Protein AF-A0A5P9PHX0-F1 (afdb_monomer)

Solvent-accessible surface area (backbone atoms only — not comparable to full-atom values): 18768 Å² total; per-residue (Å²): 111,76,77,55,51,58,59,47,36,49,34,48,58,70,49,59,69,75,54,28,32,36,48,52,31,55,50,27,43,38,30,29,40,46,43,34,51,66,52,17,51,52,39,50,54,50,50,37,71,54,64,71,54,64,62,55,56,41,43,77,42,75,51,37,48,39,13,52,51,29,42,32,60,50,66,75,52,77,61,78,77,52,68,72,50,78,88,70,63,61,69,63,47,40,55,54,43,52,55,58,42,71,47,52,39,71,76,72,65,97,64,74,83,79,78,71,73,98,80,82,71,78,70,58,57,57,56,51,52,59,52,46,73,63,24,64,71,45,66,61,35,49,33,46,49,51,17,35,52,29,28,66,74,65,39,53,68,62,15,50,52,30,39,38,60,26,38,74,69,71,66,65,50,41,65,52,29,32,32,66,49,37,15,40,48,18,55,75,44,48,41,54,78,64,63,57,69,73,49,46,52,49,50,35,48,50,43,47,35,29,45,41,69,65,35,62,77,71,67,88,73,53,52,68,62,57,48,52,51,52,47,26,59,77,63,76,50,78,77,45,70,49,42,49,74,66,45,48,51,52,28,24,63,73,55,74,47,82,71,57,70,61,52,50,53,43,28,55,53,22,32,30,40,75,60,55,99,91,41,58,28,34,45,29,48,88,68,52,52,62,57,97,76,28,31,52,47,30,46,90,65,78,39,41,37,30,42,37,72,50,98,91,49,58,33,29,37,36,40,32,87,87,84,40,78,48,77,32,78,36,59,58,57,48,52,54,50,50,44,53,58,77,61,90

Secondary structure (DSSP, 8-state):
-HHHHHHHHHHHHHS-HHHHHHHHHHHHHHHHHTT-HHHHHHHHHHHHHHH---GGGG--SHHHHHHHHHHHHHHT---GGGGGSPPP-HHHHHHHHHHHHTPPP----TTTTSS--S---THHHHHHHHHHHTPPPPHHHHHHHHHHHHHHTT-HHHHHHHHHHHHTT---HHHHHTSTTHHHHHHTT--TT--HHHHHHHHHHHHHHHHHHHS---GGG--HHHHHHHHHHHTT--PPPPPPHHHHHHHHHHHTSPPPHHHHHHHTT-SSB---SSSPPBPPGGG---BTTBEE-B-SSSSEEEEEEETTEEEEEEEETTTEEEEESSHHHHHHHHHHHHT-

Mean predicted aligned error: 12.51 Å

Sequence (344 aa):
MHEQLEPAVSAVLTAGEPQVDRTVGDTALLLAGSGFPGEADRLVRTWLSATERPATALVATPVHARAWAMLFEARGERPSWADALLPLDLDAEEAAHRAYLSRPMSSLPTGLLGDLGDSLPGRLVSGLAEHLEQGDPDPTRTTLLRAEDLARDGDHDAAGAALADWAALRPSMPAALACRHLAPLLVAGADPLGLGEEHATALAAELIAALRTRYPADTASLDWPALVERILELREATGRAPASTRDITAAEARLGRELPPDYRDFLRTTDGLPADVAFPRLLAAAELTAHGGVVPISERGESMILLSPVSSGWVVVQTDPLLGTSTYRTFRELMEEHLRLLES

Nearest PDB structures (foldseek):
  6qbr-assembly1_A  TM=7.092E-01  e=1.128E-02  Saccharomyces cerevisiae
  6qbq-assembly1_A  TM=7.096E-01  e=1.628E-02  Saccharomyces cerevisiae
  8aj2-assembly2_B  TM=6.713E-01  e=2.957E-02  Saccharomyces cerevisiae
  8aj2-assembly1_A  TM=6.720E-01  e=3.241E-02  Saccharomyces cerevisiae

Structure (mmCIF, N/CA/C/O backbone):
data_AF-A0A5P9PHX0-F1
#
_entry.id   AF-A0A5P9PHX0-F1
#
loop_
_atom_site.group_PDB
_atom_site.id
_atom_site.type_symbol
_atom_site.label_atom_id
_atom_site.label_alt_id
_atom_site.label_comp_id
_atom_site.label_asym_id
_atom_site.label_entity_id
_atom_site.label_seq_id
_atom_site.pdbx_PDB_ins_code
_atom_site.Cartn_x
_atom_site.Cartn_y
_atom_site.Cartn_z
_atom_site.occupancy
_atom_site.B_iso_or_equiv
_atom_site.auth_seq_id
_atom_site.auth_comp_id
_atom_site.auth_asym_id
_atom_site.auth_atom_id
_atom_site.pdbx_PDB_model_num
ATOM 1 N N . MET A 1 1 ? 6.976 16.310 -12.341 1.00 50.03 1 MET A N 1
ATOM 2 C CA . MET A 1 1 ? 7.224 15.667 -11.032 1.00 50.03 1 MET A CA 1
ATOM 3 C C . MET A 1 1 ? 5.978 15.716 -10.144 1.00 50.03 1 MET A C 1
ATOM 5 O O . MET A 1 1 ? 5.378 14.669 -9.985 1.00 50.03 1 MET A O 1
ATOM 9 N N . HIS A 1 2 ? 5.464 16.891 -9.737 1.00 49.91 2 HIS A N 1
ATOM 10 C CA . HIS A 1 2 ? 4.059 17.041 -9.261 1.00 49.91 2 HIS A CA 1
ATOM 11 C C . HIS A 1 2 ? 3.035 16.496 -10.288 1.00 49.91 2 HIS A C 1
ATOM 13 O O . HIS A 1 2 ? 2.008 15.918 -9.962 1.00 49.91 2 HIS A O 1
ATOM 19 N N . GLU A 1 3 ? 3.424 16.608 -11.556 1.00 59.88 3 GLU A N 1
ATOM 20 C CA . GLU A 1 3 ? 2.751 16.134 -12.768 1.00 59.88 3 GLU A CA 1
ATOM 21 C C . GLU A 1 3 ? 2.329 14.652 -12.799 1.00 59.88 3 GLU A C 1
ATOM 23 O O . GLU A 1 3 ? 1.483 14.321 -13.617 1.00 59.88 3 GLU A O 1
ATOM 28 N N . GLN A 1 4 ? 2.914 13.753 -11.992 1.00 64.00 4 GLN A N 1
ATOM 29 C CA . GLN A 1 4 ? 2.538 12.324 -11.992 1.00 64.00 4 GLN A CA 1
ATOM 30 C C . GLN A 1 4 ? 1.649 11.926 -10.808 1.00 64.00 4 GLN A C 1
ATOM 32 O O . GLN A 1 4 ? 0.835 11.015 -10.950 1.00 64.00 4 GLN A O 1
ATOM 37 N N . LEU A 1 5 ? 1.762 12.623 -9.675 1.00 77.00 5 LEU A N 1
ATOM 38 C CA . LEU A 1 5 ? 1.019 12.300 -8.457 1.00 77.00 5 LEU A CA 1
ATOM 39 C C . LEU A 1 5 ? -0.470 12.637 -8.604 1.00 77.00 5 LEU A C 1
ATOM 41 O O . LEU A 1 5 ? -1.321 11.782 -8.375 1.00 77.00 5 LEU A O 1
ATOM 45 N N . GLU A 1 6 ? -0.791 13.843 -9.076 1.00 83.88 6 GLU A N 1
ATOM 46 C CA . GLU A 1 6 ? -2.180 14.290 -9.235 1.00 83.88 6 GLU A CA 1
ATOM 47 C C . GLU A 1 6 ? -2.979 13.425 -10.237 1.00 83.88 6 GLU A C 1
ATOM 49 O O . GLU A 1 6 ? -4.073 12.975 -9.881 1.00 83.88 6 GLU A O 1
ATOM 54 N N . PRO A 1 7 ? -2.462 13.079 -11.438 1.00 87.12 7 PRO A N 1
ATOM 55 C CA . PRO A 1 7 ? -3.173 12.173 -12.340 1.00 87.12 7 PRO A CA 1
ATOM 56 C C . PRO A 1 7 ? -3.329 10.755 -11.788 1.00 87.12 7 PRO A C 1
ATOM 58 O O . PRO A 1 7 ? -4.365 10.135 -12.020 1.00 87.12 7 PRO A O 1
ATOM 61 N N . ALA A 1 8 ? -2.332 10.234 -11.063 1.00 88.25 8 ALA A N 1
ATOM 62 C CA . ALA A 1 8 ? -2.401 8.895 -10.481 1.00 88.25 8 ALA A CA 1
ATOM 63 C C . ALA A 1 8 ? -3.460 8.822 -9.372 1.00 88.25 8 ALA A C 1
ATOM 65 O O . ALA A 1 8 ? -4.331 7.954 -9.414 1.00 88.25 8 ALA A O 1
ATOM 66 N N . VAL A 1 9 ? -3.453 9.780 -8.440 1.00 90.62 9 VAL A N 1
ATOM 67 C CA . VAL A 1 9 ? -4.469 9.893 -7.381 1.00 90.62 9 VAL A CA 1
ATOM 68 C C . VAL A 1 9 ? -5.860 10.092 -7.987 1.00 90.62 9 VAL A C 1
ATOM 70 O O . VAL A 1 9 ? -6.805 9.393 -7.621 1.00 90.62 9 VAL A O 1
ATOM 73 N N . SER A 1 10 ? -5.993 10.980 -8.978 1.00 91.56 10 SER A N 1
ATOM 74 C CA . SER A 1 10 ? -7.259 11.206 -9.683 1.00 91.56 10 SER A CA 1
ATOM 75 C C . SER A 1 10 ? -7.775 9.934 -10.367 1.00 91.56 10 SER A C 1
ATOM 77 O O . SER A 1 10 ? -8.961 9.606 -10.253 1.00 91.56 10 SER A O 1
ATOM 79 N N . ALA A 1 11 ? -6.894 9.174 -11.027 1.00 92.50 11 ALA A N 1
ATOM 80 C CA . ALA A 1 11 ? -7.246 7.908 -11.659 1.00 92.50 11 ALA A CA 1
ATOM 81 C C . ALA A 1 11 ? -7.710 6.869 -10.629 1.00 92.50 11 ALA A C 1
ATOM 83 O O . ALA A 1 11 ? -8.748 6.240 -10.835 1.00 92.50 11 ALA A O 1
ATOM 84 N N . VAL A 1 12 ? -7.005 6.735 -9.501 1.00 94.19 12 VAL A N 1
ATOM 85 C CA . VAL A 1 12 ? -7.413 5.837 -8.412 1.00 94.19 12 VAL A CA 1
ATOM 86 C C . VAL A 1 12 ? -8.782 6.230 -7.866 1.00 94.19 12 VAL A C 1
ATOM 88 O O . VAL A 1 12 ? -9.626 5.359 -7.698 1.00 94.19 12 VAL A O 1
ATOM 91 N N . LEU A 1 13 ? -9.061 7.518 -7.660 1.00 90.94 13 LEU A N 1
ATOM 92 C CA . LEU A 1 13 ? -10.336 7.967 -7.092 1.00 90.94 13 LEU A CA 1
ATOM 93 C C . LEU A 1 13 ? -11.521 7.853 -8.060 1.00 90.94 13 LEU A C 1
ATOM 95 O O . LEU A 1 13 ? -12.638 7.593 -7.620 1.00 90.94 13 LEU A O 1
ATOM 99 N N . THR A 1 14 ? -11.306 8.062 -9.363 1.00 90.88 14 THR A N 1
ATOM 100 C CA . THR A 1 14 ? -12.417 8.332 -10.300 1.00 90.88 14 THR A CA 1
ATOM 101 C C . THR A 1 14 ? -12.525 7.381 -11.489 1.00 90.88 14 THR A C 1
ATOM 103 O O . THR A 1 14 ? -13.597 7.284 -12.089 1.00 90.88 14 THR A O 1
ATOM 106 N N . ALA A 1 15 ? -11.456 6.671 -11.861 1.00 92.94 15 ALA A N 1
ATOM 107 C CA . ALA A 1 15 ? -11.458 5.851 -13.071 1.00 92.94 15 ALA A CA 1
ATOM 108 C C . ALA A 1 15 ? -12.180 4.504 -12.877 1.00 92.94 15 ALA A C 1
ATOM 110 O O . ALA A 1 15 ? -12.466 4.084 -11.761 1.00 92.94 15 ALA A O 1
ATOM 111 N N . GLY A 1 16 ? -12.462 3.778 -13.961 1.00 93.06 16 GLY A N 1
ATOM 112 C CA . GLY A 1 16 ? -12.972 2.403 -13.861 1.00 93.06 16 GLY A CA 1
ATOM 113 C C . GLY A 1 16 ? -11.927 1.425 -13.302 1.00 93.06 16 GLY A C 1
ATOM 114 O O . GLY A 1 16 ? -10.729 1.660 -13.449 1.00 93.06 16 GLY A O 1
ATOM 115 N N . GLU A 1 17 ? -12.374 0.303 -12.729 1.00 93.81 17 GLU A N 1
ATOM 116 C CA . GLU A 1 17 ? -11.508 -0.703 -12.074 1.00 93.81 17 GLU A CA 1
ATOM 117 C C . GLU A 1 17 ? -10.250 -1.096 -12.879 1.00 93.81 17 GLU A C 1
ATOM 119 O O . GLU A 1 17 ? -9.161 -1.048 -12.317 1.00 93.81 17 GLU A O 1
ATOM 124 N N . PRO A 1 18 ? -10.308 -1.384 -14.200 1.00 94.69 18 PRO A N 1
ATOM 125 C CA . PRO A 1 18 ? -9.103 -1.763 -14.948 1.00 94.69 18 PRO A CA 1
ATOM 126 C C . PRO A 1 18 ? -8.048 -0.651 -15.030 1.00 94.69 18 PRO A C 1
ATOM 128 O O . PRO A 1 18 ? -6.863 -0.924 -15.209 1.00 94.69 18 PRO A O 1
ATOM 131 N N . GLN A 1 19 ? -8.478 0.611 -14.954 1.00 94.81 19 GLN A N 1
ATOM 132 C CA . GLN A 1 19 ? -7.565 1.747 -14.939 1.00 94.81 19 GLN A CA 1
ATOM 133 C C . GLN A 1 19 ? -6.960 1.946 -13.547 1.00 94.81 19 GLN A C 1
ATOM 135 O O . GLN A 1 19 ? -5.791 2.306 -13.473 1.00 94.81 19 GLN A O 1
ATOM 140 N N . VAL A 1 20 ? -7.707 1.663 -12.474 1.00 95.81 20 VAL A N 1
ATOM 141 C CA . VAL A 1 20 ? -7.163 1.628 -11.106 1.00 95.81 20 VAL A CA 1
ATOM 142 C C . VAL A 1 20 ? -6.079 0.558 -11.005 1.00 95.81 20 VAL A C 1
ATOM 144 O O . VAL A 1 20 ? -4.963 0.877 -10.609 1.00 95.81 20 VAL A O 1
ATOM 147 N N . ASP A 1 21 ? -6.371 -0.669 -11.448 1.00 96.81 21 ASP A N 1
ATOM 148 C CA . ASP A 1 21 ? -5.418 -1.788 -11.440 1.00 96.81 21 ASP A CA 1
ATOM 149 C C . ASP A 1 21 ? -4.129 -1.429 -12.191 1.00 96.81 21 ASP A C 1
ATOM 151 O O . ASP A 1 21 ? -3.021 -1.659 -11.705 1.00 96.81 21 ASP A O 1
ATOM 155 N N . ARG A 1 22 ? -4.272 -0.808 -13.371 1.00 95.25 22 ARG A N 1
ATOM 156 C CA . ARG A 1 22 ? -3.138 -0.336 -14.170 1.00 95.25 22 ARG A CA 1
ATOM 157 C C . ARG A 1 22 ? -2.341 0.738 -13.439 1.00 95.25 22 ARG A C 1
ATOM 159 O O . ARG A 1 22 ? -1.129 0.615 -13.362 1.00 95.25 22 ARG A O 1
ATOM 166 N N . THR A 1 23 ? -3.000 1.767 -12.909 1.00 95.62 23 THR A N 1
ATOM 167 C CA . THR A 1 23 ? -2.323 2.856 -12.196 1.00 95.62 23 THR A CA 1
ATOM 168 C C . THR A 1 23 ? -1.565 2.329 -10.977 1.00 95.62 23 THR A C 1
ATOM 170 O O . THR A 1 23 ? -0.406 2.683 -10.796 1.00 95.62 23 THR A O 1
ATOM 173 N N . VAL A 1 24 ? -2.164 1.429 -10.191 1.00 97.00 24 VAL A N 1
ATOM 174 C CA . VAL A 1 24 ? -1.485 0.781 -9.058 1.00 97.00 24 VAL A CA 1
ATOM 175 C C . VAL A 1 24 ? -0.289 -0.048 -9.534 1.00 97.00 24 VAL A C 1
ATOM 177 O O . VAL A 1 24 ? 0.792 0.074 -8.964 1.00 97.00 24 VAL A O 1
ATOM 180 N N . GLY A 1 25 ? -0.448 -0.852 -10.589 1.00 96.50 25 GLY A N 1
ATOM 181 C CA . GLY A 1 25 ? 0.633 -1.666 -11.149 1.00 96.50 25 GLY A CA 1
ATOM 182 C C . GLY A 1 25 ? 1.799 -0.834 -11.692 1.00 96.50 25 GLY A C 1
ATOM 183 O O . GLY A 1 25 ? 2.953 -1.117 -11.373 1.00 96.50 25 GLY A O 1
ATOM 184 N N . ASP A 1 26 ? 1.504 0.218 -12.458 1.00 94.88 26 ASP A N 1
ATOM 185 C CA . ASP A 1 26 ? 2.489 1.158 -13.000 1.00 94.88 26 ASP A CA 1
ATOM 186 C C . ASP A 1 26 ? 3.248 1.877 -11.878 1.00 94.88 26 ASP A C 1
ATOM 188 O O . ASP A 1 26 ? 4.478 1.947 -11.908 1.00 94.88 26 ASP A O 1
ATOM 192 N N . THR A 1 27 ? 2.538 2.385 -10.864 1.00 95.25 27 THR A N 1
ATOM 193 C CA . THR A 1 27 ? 3.161 3.085 -9.735 1.00 95.25 27 THR A CA 1
ATOM 194 C C . THR A 1 27 ? 3.971 2.140 -8.852 1.00 95.25 27 THR A C 1
ATOM 196 O O . THR A 1 27 ? 5.062 2.503 -8.422 1.00 95.25 27 THR A O 1
ATOM 199 N N . ALA A 1 28 ? 3.505 0.913 -8.616 1.00 96.44 28 ALA A N 1
ATOM 200 C CA . ALA A 1 28 ? 4.275 -0.069 -7.862 1.00 96.44 28 ALA A CA 1
ATOM 201 C C . ALA A 1 28 ? 5.569 -0.457 -8.598 1.00 96.44 28 ALA A C 1
ATOM 203 O O . ALA A 1 28 ? 6.626 -0.511 -7.975 1.00 96.44 28 ALA A O 1
ATOM 204 N N . LEU A 1 29 ? 5.523 -0.645 -9.924 1.00 95.62 29 LEU A N 1
ATOM 205 C CA . LEU A 1 29 ? 6.718 -0.864 -10.750 1.00 95.62 29 LEU A CA 1
ATOM 206 C C . LEU A 1 29 ? 7.642 0.364 -10.767 1.00 95.62 29 LEU A C 1
ATOM 208 O O . LEU A 1 29 ? 8.859 0.206 -10.748 1.00 95.62 29 LEU A O 1
ATOM 212 N N . LEU A 1 30 ? 7.091 1.579 -10.758 1.00 93.56 30 LEU A N 1
ATOM 213 C CA . LEU A 1 30 ? 7.864 2.813 -10.611 1.00 93.56 30 LEU A CA 1
ATOM 214 C C . LEU A 1 30 ? 8.633 2.848 -9.283 1.00 93.56 30 LEU A C 1
ATOM 216 O O . LEU A 1 30 ? 9.853 2.965 -9.298 1.00 93.56 30 LEU A O 1
ATOM 220 N N . LEU A 1 31 ? 7.937 2.692 -8.154 1.00 93.69 31 LEU A N 1
ATOM 221 C CA . LEU A 1 31 ? 8.539 2.677 -6.815 1.00 93.69 31 LEU A CA 1
ATOM 222 C C . LEU A 1 31 ? 9.614 1.588 -6.712 1.00 93.69 31 LEU A C 1
ATOM 224 O O . LEU A 1 31 ? 10.743 1.841 -6.299 1.00 93.69 31 LEU A O 1
ATOM 228 N N . ALA A 1 32 ? 9.278 0.387 -7.178 1.00 94.31 32 ALA A N 1
ATOM 229 C CA . ALA A 1 32 ? 10.167 -0.758 -7.239 1.00 94.31 32 ALA A CA 1
ATOM 230 C C . ALA A 1 32 ? 11.450 -0.500 -8.037 1.00 94.31 32 ALA A C 1
ATOM 232 O O . ALA A 1 32 ? 12.533 -0.847 -7.569 1.00 94.31 32 ALA A O 1
ATOM 233 N N . GLY A 1 33 ? 11.310 0.055 -9.244 1.00 92.19 33 GLY A N 1
ATOM 234 C CA . GLY A 1 33 ? 12.412 0.338 -10.161 1.00 92.19 33 GLY A CA 1
ATOM 235 C C . GLY A 1 33 ? 13.230 1.571 -9.787 1.00 92.19 33 GLY A C 1
ATOM 236 O O . GLY A 1 33 ? 14.328 1.729 -10.299 1.00 92.19 33 GLY A O 1
ATOM 237 N N . SER A 1 34 ? 12.728 2.413 -8.883 1.00 90.62 34 SER A N 1
ATOM 238 C CA . SER A 1 34 ? 13.469 3.532 -8.287 1.00 90.62 34 SER A CA 1
ATOM 239 C C . SER A 1 34 ? 14.136 3.169 -6.950 1.00 90.62 34 SER A C 1
ATOM 241 O O . SER A 1 34 ? 14.608 4.056 -6.249 1.00 90.62 34 SER A O 1
ATOM 243 N N . GLY A 1 35 ? 14.185 1.884 -6.574 1.00 91.00 35 GLY A N 1
ATOM 244 C CA . GLY A 1 35 ? 14.860 1.433 -5.350 1.00 91.00 35 GLY A CA 1
ATOM 245 C C . GLY A 1 35 ? 14.003 1.455 -4.078 1.00 91.00 35 GLY A C 1
ATOM 246 O O . GLY A 1 35 ? 14.544 1.309 -2.985 1.00 91.00 35 GLY A O 1
ATOM 247 N N . PHE A 1 36 ? 12.675 1.573 -4.194 1.00 92.69 36 PHE A N 1
ATOM 248 C CA . PHE A 1 36 ? 11.731 1.579 -3.064 1.00 92.69 36 PHE A CA 1
ATOM 249 C C . PHE A 1 36 ? 10.812 0.341 -3.077 1.00 92.69 36 PHE A C 1
ATOM 251 O O . PHE A 1 36 ? 9.590 0.459 -3.221 1.00 92.69 36 PHE A O 1
ATOM 258 N N . PRO A 1 37 ? 11.365 -0.883 -2.945 1.00 92.88 37 PRO A N 1
ATOM 259 C CA . PRO A 1 37 ? 10.586 -2.116 -3.019 1.00 92.88 37 PRO A CA 1
ATOM 260 C C . 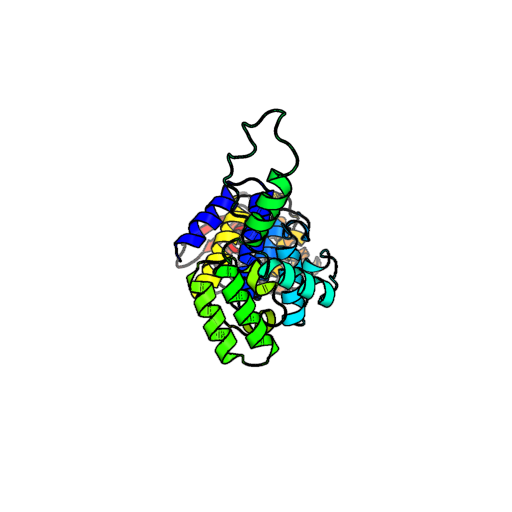PRO A 1 37 ? 9.556 -2.248 -1.891 1.00 92.88 37 PRO A C 1
ATOM 262 O O . PRO A 1 37 ? 8.462 -2.744 -2.146 1.00 92.88 37 PRO A O 1
ATOM 265 N N . GLY A 1 38 ? 9.873 -1.762 -0.685 1.00 91.69 38 GLY A N 1
ATOM 266 C CA . GLY A 1 38 ? 8.964 -1.799 0.464 1.00 91.69 38 GLY A CA 1
ATOM 267 C C . GLY A 1 38 ? 7.695 -0.973 0.241 1.00 91.69 38 GLY A C 1
ATOM 268 O O . GLY A 1 38 ? 6.595 -1.469 0.471 1.00 91.69 38 GLY A O 1
ATOM 269 N N . GLU A 1 39 ? 7.828 0.241 -0.300 1.00 93.81 39 GLU A N 1
ATOM 270 C CA . GLU A 1 39 ? 6.673 1.085 -0.638 1.00 93.81 39 GLU A CA 1
ATOM 271 C C . GLU A 1 39 ? 5.837 0.483 -1.776 1.00 93.81 39 GLU A C 1
ATOM 273 O O . GLU A 1 39 ? 4.605 0.510 -1.728 1.00 93.81 39 GLU A O 1
ATOM 278 N N . ALA A 1 40 ? 6.486 -0.133 -2.772 1.00 95.50 40 ALA A N 1
ATOM 279 C CA . ALA A 1 40 ? 5.789 -0.866 -3.828 1.00 95.50 40 ALA A CA 1
ATOM 280 C C . ALA A 1 40 ? 4.956 -2.031 -3.261 1.00 95.50 40 ALA A C 1
ATOM 282 O O . ALA A 1 40 ? 3.778 -2.173 -3.594 1.00 95.50 40 ALA A O 1
ATOM 283 N N . ASP A 1 41 ? 5.542 -2.842 -2.375 1.00 96.00 41 ASP A N 1
ATOM 284 C CA . ASP A 1 41 ? 4.860 -3.981 -1.757 1.00 96.00 41 ASP A CA 1
ATOM 285 C C . ASP A 1 41 ? 3.723 -3.535 -0.833 1.00 96.00 41 ASP A C 1
ATOM 287 O O . ASP A 1 41 ? 2.646 -4.137 -0.843 1.00 96.00 41 ASP A O 1
ATOM 291 N N . ARG A 1 42 ? 3.924 -2.458 -0.068 1.00 94.19 42 ARG A N 1
ATOM 292 C CA . ARG A 1 42 ? 2.896 -1.857 0.791 1.00 94.19 42 ARG A CA 1
ATOM 293 C C . ARG A 1 42 ? 1.700 -1.362 -0.025 1.00 94.19 42 ARG A C 1
ATOM 295 O O . ARG A 1 42 ? 0.554 -1.641 0.342 1.00 94.19 42 ARG A O 1
ATOM 302 N N . LEU A 1 43 ? 1.948 -0.687 -1.150 1.00 96.44 43 LEU A N 1
ATOM 303 C CA . LEU A 1 43 ? 0.902 -0.232 -2.068 1.00 96.44 43 LEU A CA 1
ATOM 304 C C . LEU A 1 43 ? 0.110 -1.417 -2.646 1.00 96.44 43 LEU A C 1
ATOM 306 O O . LEU A 1 43 ? -1.121 -1.414 -2.598 1.00 96.44 43 LEU A O 1
ATOM 310 N N . VAL A 1 44 ? 0.797 -2.455 -3.136 1.00 97.38 44 VAL A N 1
ATOM 311 C CA . VAL A 1 44 ? 0.143 -3.639 -3.719 1.00 97.38 44 VAL A CA 1
ATOM 312 C C . VAL A 1 44 ? -0.681 -4.402 -2.682 1.00 97.38 44 VAL A C 1
ATOM 314 O O . VAL A 1 44 ? -1.833 -4.738 -2.953 1.00 97.38 44 VAL A O 1
ATOM 317 N N . ARG A 1 45 ? -0.144 -4.639 -1.477 1.00 95.00 45 ARG A N 1
ATOM 318 C CA . ARG A 1 45 ? -0.886 -5.295 -0.384 1.00 95.00 45 ARG A CA 1
ATOM 319 C C . ARG A 1 45 ? -2.131 -4.506 0.007 1.00 95.00 45 ARG A C 1
ATOM 321 O O . ARG A 1 45 ? -3.186 -5.100 0.219 1.00 95.00 45 ARG A O 1
ATOM 328 N N . THR A 1 46 ? -2.025 -3.178 0.055 1.00 91.50 46 THR A N 1
ATOM 329 C CA . THR A 1 46 ? -3.174 -2.310 0.336 1.00 91.50 46 THR A CA 1
ATOM 330 C C . THR A 1 46 ? -4.239 -2.442 -0.748 1.00 91.50 46 THR A C 1
ATOM 332 O O . THR A 1 46 ? -5.404 -2.642 -0.422 1.00 91.50 46 THR A O 1
ATOM 335 N N . TRP A 1 47 ? -3.861 -2.390 -2.028 1.00 95.88 47 TRP A N 1
ATOM 336 C CA . TRP A 1 47 ? -4.805 -2.570 -3.135 1.00 95.88 47 TRP A CA 1
ATOM 337 C C . TRP A 1 47 ? -5.463 -3.959 -3.126 1.00 95.88 47 TRP A C 1
ATOM 339 O O . TRP A 1 47 ? -6.682 -4.049 -3.278 1.00 95.88 47 TRP A O 1
ATOM 349 N N . LEU A 1 48 ? -4.699 -5.030 -2.885 1.00 94.50 48 LEU A N 1
ATOM 350 C CA . LEU A 1 48 ? -5.232 -6.393 -2.766 1.00 94.50 48 LEU A CA 1
ATOM 351 C C . LEU A 1 48 ? -6.257 -6.496 -1.636 1.00 94.50 48 LEU A C 1
ATOM 353 O O . LEU A 1 48 ? -7.341 -7.032 -1.838 1.00 94.50 48 LEU A O 1
ATOM 357 N N . SER A 1 49 ? -5.927 -5.951 -0.464 1.00 88.88 49 SER A N 1
ATOM 358 C CA . SER A 1 49 ? -6.815 -5.963 0.699 1.00 88.88 49 SER A CA 1
ATOM 359 C C . SER A 1 49 ? -8.062 -5.104 0.495 1.00 88.88 49 SER A C 1
ATOM 361 O O . SER A 1 49 ? -9.124 -5.481 0.972 1.00 88.88 49 SER A O 1
ATOM 363 N N . ALA A 1 50 ? -7.945 -3.957 -0.176 1.00 87.94 50 ALA A N 1
ATOM 364 C CA . ALA A 1 50 ? -9.053 -3.023 -0.361 1.00 87.94 50 ALA A CA 1
ATOM 365 C C . ALA A 1 50 ? -10.021 -3.451 -1.475 1.00 87.94 50 ALA A C 1
ATOM 367 O O . ALA A 1 50 ? -11.202 -3.123 -1.428 1.00 87.94 50 ALA A O 1
ATOM 368 N N . THR A 1 51 ? -9.524 -4.157 -2.493 1.00 90.44 51 THR A N 1
ATOM 369 C CA . THR A 1 51 ? -10.315 -4.504 -3.685 1.00 90.44 51 THR A CA 1
ATOM 370 C C . THR A 1 51 ? -10.664 -5.987 -3.789 1.00 90.44 51 THR A C 1
ATOM 372 O O . THR A 1 51 ? -11.534 -6.340 -4.583 1.00 90.44 51 THR A O 1
ATOM 375 N N . GLU A 1 52 ? -9.967 -6.855 -3.044 1.00 88.94 52 GLU A N 1
ATOM 376 C CA . GLU A 1 52 ? -10.040 -8.325 -3.126 1.00 88.94 52 GLU A CA 1
ATOM 377 C C . GLU A 1 52 ? -9.768 -8.893 -4.535 1.00 88.94 52 GLU A C 1
ATOM 379 O O . GLU A 1 52 ? -10.054 -10.055 -4.841 1.00 88.94 52 GLU A O 1
ATOM 384 N N . ARG A 1 53 ? -9.203 -8.079 -5.433 1.00 92.62 53 ARG A N 1
ATOM 385 C CA . ARG A 1 53 ? -8.899 -8.470 -6.812 1.00 92.62 53 ARG A CA 1
ATOM 386 C C . ARG A 1 53 ? -7.649 -9.355 -6.842 1.00 92.62 53 ARG A C 1
ATOM 388 O O . ARG A 1 53 ? -6.752 -9.191 -6.021 1.00 92.62 53 ARG A O 1
ATOM 395 N N . PRO A 1 54 ? -7.531 -10.293 -7.798 1.00 94.94 54 PRO A N 1
ATOM 396 C CA . PRO A 1 54 ? -6.341 -11.131 -7.901 1.00 94.94 54 PRO A CA 1
ATOM 397 C C . PRO A 1 54 ? -5.135 -10.319 -8.390 1.00 94.94 54 PRO A C 1
ATOM 399 O O . PRO A 1 54 ? -5.275 -9.487 -9.286 1.00 94.94 54 PRO A O 1
ATOM 402 N N . ALA A 1 55 ? -3.927 -10.637 -7.904 1.00 95.81 55 ALA A N 1
ATOM 403 C CA . ALA A 1 55 ? -2.682 -9.967 -8.313 1.00 95.81 55 ALA A CA 1
ATOM 404 C C . ALA A 1 55 ? -2.446 -9.970 -9.837 1.00 95.81 55 ALA A C 1
ATOM 406 O O . ALA A 1 55 ? -1.806 -9.068 -10.373 1.00 95.81 55 ALA A O 1
ATOM 407 N N . THR A 1 56 ? -3.022 -10.934 -10.565 1.00 96.06 56 THR A N 1
ATOM 408 C CA . THR A 1 56 ? -3.004 -10.979 -12.036 1.00 96.06 56 THR A CA 1
ATOM 409 C C . THR A 1 56 ? -3.633 -9.749 -12.696 1.00 96.06 56 THR A C 1
ATOM 411 O O . THR A 1 56 ? -3.329 -9.475 -13.852 1.00 96.06 56 THR A O 1
ATOM 414 N N . ALA A 1 57 ? -4.483 -8.988 -11.999 1.00 95.88 57 ALA A N 1
ATOM 415 C CA . ALA A 1 57 ? -5.062 -7.754 -12.528 1.00 95.88 57 ALA A CA 1
ATOM 416 C C . ALA A 1 57 ? -4.028 -6.618 -12.677 1.00 95.88 57 ALA A C 1
ATOM 418 O O . ALA A 1 57 ? -4.195 -5.759 -13.539 1.00 95.88 57 ALA A O 1
ATOM 419 N N . LEU A 1 58 ? -2.915 -6.663 -11.930 1.00 96.06 58 LEU A N 1
ATOM 420 C CA . LEU A 1 58 ? -1.784 -5.733 -12.085 1.00 96.06 58 LEU A CA 1
ATOM 421 C C . LEU A 1 58 ? -0.980 -5.988 -13.372 1.00 96.06 58 LEU A C 1
ATOM 423 O O . LEU A 1 58 ? -0.126 -5.189 -13.761 1.00 96.06 58 LEU A O 1
ATOM 427 N N . VAL A 1 59 ? -1.241 -7.106 -14.054 1.00 94.38 59 VAL A N 1
ATOM 428 C CA . VAL A 1 59 ? -0.581 -7.505 -15.298 1.00 94.38 59 VAL A CA 1
ATOM 429 C C . VAL A 1 59 ? -1.448 -7.096 -16.488 1.00 94.38 59 VAL A C 1
ATOM 431 O O . VAL A 1 59 ? -2.033 -7.915 -17.193 1.00 94.38 59 VAL A O 1
ATOM 434 N N . ALA A 1 60 ? -1.540 -5.786 -16.720 1.00 88.94 60 ALA A N 1
ATOM 435 C CA . ALA A 1 60 ? -2.401 -5.239 -17.769 1.00 88.94 60 ALA A CA 1
ATOM 436 C C . ALA A 1 60 ? -1.930 -5.595 -19.193 1.00 88.94 60 ALA A C 1
ATOM 438 O O . ALA A 1 60 ? -2.733 -5.623 -20.127 1.00 88.94 60 ALA A O 1
ATOM 439 N N . THR A 1 61 ? -0.625 -5.824 -19.383 1.00 91.19 61 THR A N 1
ATOM 440 C CA . THR A 1 61 ? -0.018 -6.140 -20.686 1.00 91.19 61 THR A CA 1
ATOM 441 C C . THR A 1 61 ? 1.136 -7.141 -20.537 1.00 91.19 61 THR A C 1
ATOM 443 O O . THR A 1 61 ? 1.682 -7.280 -19.439 1.00 91.19 61 THR A O 1
ATOM 446 N N . PRO A 1 62 ? 1.595 -7.784 -21.631 1.00 92.12 62 PRO A N 1
ATOM 447 C CA . PRO A 1 62 ? 2.785 -8.641 -21.595 1.00 92.12 62 PRO A CA 1
ATOM 448 C C . PRO A 1 62 ? 4.045 -7.934 -21.072 1.00 92.12 62 PRO A C 1
ATOM 450 O O . PRO A 1 62 ? 4.878 -8.560 -20.428 1.00 92.12 62 PRO A O 1
ATOM 453 N N . VAL A 1 63 ? 4.171 -6.618 -21.293 1.00 93.75 63 VAL A N 1
ATOM 454 C CA . VAL A 1 63 ? 5.290 -5.823 -20.754 1.00 93.75 63 VAL A CA 1
ATOM 455 C C . VAL A 1 63 ? 5.222 -5.743 -19.227 1.00 93.75 63 VAL A C 1
ATOM 457 O O . VAL A 1 63 ? 6.255 -5.876 -18.586 1.00 93.75 63 VAL A O 1
ATOM 460 N N . HIS A 1 64 ? 4.030 -5.606 -18.632 1.00 94.81 64 HIS A N 1
ATOM 461 C CA . HIS A 1 64 ? 3.877 -5.639 -17.170 1.00 94.81 64 HIS A CA 1
ATOM 462 C C . HIS A 1 64 ? 4.222 -7.014 -16.603 1.00 94.81 64 HIS A C 1
ATOM 464 O O . HIS A 1 64 ? 4.912 -7.101 -15.593 1.00 94.81 64 HIS A O 1
ATOM 470 N N . ALA A 1 65 ? 3.770 -8.085 -17.266 1.00 95.06 65 ALA A N 1
ATOM 471 C CA . ALA A 1 65 ? 4.053 -9.459 -16.846 1.00 95.06 65 ALA A CA 1
ATOM 472 C C . ALA A 1 65 ? 5.565 -9.680 -16.746 1.00 95.06 65 ALA A C 1
ATOM 474 O O . ALA A 1 65 ? 6.079 -10.170 -15.742 1.00 95.06 65 ALA A O 1
ATOM 475 N N . ARG A 1 66 ? 6.270 -9.232 -17.786 1.00 96.06 66 ARG A N 1
ATOM 476 C CA . ARG A 1 66 ? 7.719 -9.300 -17.878 1.00 96.06 66 ARG A CA 1
ATOM 477 C C . ARG A 1 66 ? 8.415 -8.409 -16.863 1.00 96.06 66 ARG A C 1
ATOM 479 O O . ARG A 1 66 ? 9.346 -8.872 -16.222 1.00 96.06 66 ARG A O 1
ATOM 486 N N . ALA A 1 67 ? 7.958 -7.171 -16.690 1.00 96.81 67 ALA A N 1
ATOM 487 C CA . ALA A 1 67 ? 8.517 -6.246 -15.710 1.00 96.81 67 ALA A CA 1
ATOM 488 C C . ALA A 1 67 ? 8.478 -6.836 -14.295 1.00 96.81 67 ALA A C 1
ATOM 490 O O . ALA A 1 67 ? 9.495 -6.836 -13.611 1.00 96.81 67 ALA A O 1
ATOM 491 N N . TRP A 1 68 ? 7.342 -7.414 -13.885 1.00 97.25 68 TRP A N 1
ATOM 492 C CA . TRP A 1 68 ? 7.228 -8.107 -12.600 1.00 97.25 68 TRP A CA 1
ATOM 493 C C . TRP A 1 68 ? 8.157 -9.321 -12.510 1.00 97.25 68 TRP A C 1
ATOM 495 O O . TRP A 1 68 ? 8.854 -9.476 -11.512 1.00 97.25 68 TRP A O 1
ATOM 505 N N . ALA A 1 69 ? 8.217 -10.157 -13.551 1.00 96.50 69 ALA A N 1
ATOM 506 C CA . ALA A 1 69 ? 9.085 -11.335 -13.560 1.00 96.50 69 ALA A CA 1
ATOM 507 C C . ALA A 1 69 ? 10.577 -10.971 -13.436 1.00 96.50 69 ALA A C 1
ATOM 509 O O . ALA A 1 69 ? 11.276 -11.538 -12.599 1.00 96.50 69 ALA A O 1
ATOM 510 N N . MET A 1 70 ? 11.042 -9.990 -14.214 1.00 96.56 70 MET A N 1
ATOM 511 C CA . MET A 1 70 ? 12.425 -9.503 -14.172 1.00 96.56 70 MET A CA 1
ATOM 512 C C . MET A 1 70 ? 12.745 -8.803 -12.849 1.00 96.56 70 MET A C 1
ATOM 514 O O . MET A 1 70 ? 13.844 -8.959 -12.325 1.00 96.56 70 MET A O 1
ATOM 518 N N . LEU A 1 71 ? 11.784 -8.075 -12.273 1.00 96.12 71 LEU A N 1
ATOM 519 C CA . LEU A 1 71 ? 11.929 -7.452 -10.961 1.00 96.12 71 LEU A CA 1
ATOM 520 C C . LEU A 1 71 ? 12.117 -8.496 -9.851 1.00 96.12 71 LEU A C 1
ATOM 522 O O . LEU A 1 71 ? 13.008 -8.334 -9.021 1.00 96.12 71 LEU A O 1
ATOM 526 N N . PHE A 1 72 ? 11.300 -9.554 -9.822 1.00 95.88 72 PHE A N 1
ATOM 527 C CA . PHE A 1 72 ? 11.430 -10.612 -8.811 1.00 95.88 72 PHE A CA 1
ATOM 528 C C . PHE A 1 72 ? 12.744 -11.381 -8.958 1.00 95.88 72 PHE A C 1
ATOM 530 O O . PHE A 1 72 ? 13.398 -11.654 -7.953 1.00 95.88 72 PHE A O 1
ATOM 537 N N . GLU A 1 73 ? 13.163 -11.667 -10.194 1.00 95.75 73 GLU A N 1
ATOM 538 C CA . GLU A 1 73 ? 14.472 -12.271 -10.465 1.00 95.75 73 GLU A CA 1
ATOM 539 C C . GLU A 1 73 ? 15.610 -11.372 -9.962 1.00 95.75 73 GLU A C 1
ATOM 541 O O . GLU A 1 73 ? 16.480 -11.824 -9.222 1.00 95.75 73 GLU A O 1
ATOM 546 N N . ALA A 1 74 ? 15.577 -10.080 -10.301 1.00 95.44 74 ALA A N 1
ATOM 547 C CA . ALA A 1 74 ? 16.607 -9.119 -9.915 1.00 95.44 74 ALA A CA 1
ATOM 548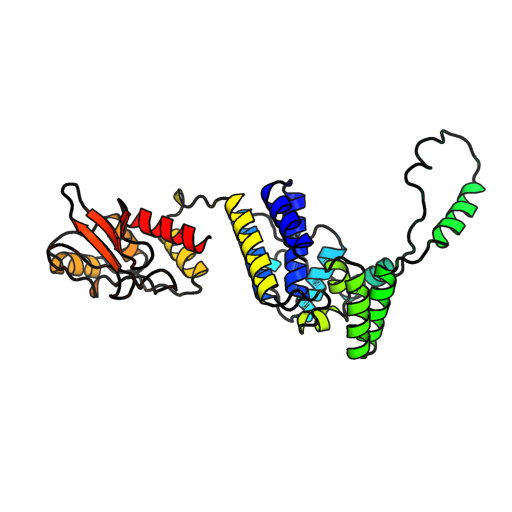 C C . ALA A 1 74 ? 16.696 -8.903 -8.395 1.00 95.44 74 ALA A C 1
ATOM 550 O O . ALA A 1 74 ? 17.789 -8.713 -7.864 1.00 95.44 74 ALA A O 1
ATOM 551 N N . ARG A 1 75 ? 15.561 -8.941 -7.686 1.00 93.06 75 ARG A N 1
ATOM 552 C CA . ARG A 1 75 ? 15.511 -8.849 -6.218 1.00 93.06 75 ARG A CA 1
ATOM 553 C C . ARG A 1 75 ? 15.988 -10.124 -5.524 1.00 93.06 75 ARG A C 1
ATOM 555 O O . ARG A 1 75 ? 16.390 -10.058 -4.368 1.00 93.06 75 ARG A O 1
ATOM 562 N N . GLY A 1 76 ? 15.891 -11.278 -6.187 1.00 92.44 76 GLY A N 1
ATOM 563 C CA . GLY A 1 76 ? 16.100 -12.589 -5.565 1.00 92.44 76 GLY A CA 1
ATOM 564 C C . GLY A 1 76 ? 15.038 -12.954 -4.518 1.00 92.44 76 GLY A C 1
ATOM 565 O O . GLY A 1 76 ? 15.170 -13.967 -3.832 1.00 92.44 76 GLY A O 1
ATOM 566 N N . GLU A 1 77 ? 13.984 -12.147 -4.396 1.00 90.38 77 GLU A N 1
ATOM 567 C CA . GLU A 1 77 ? 12.875 -12.338 -3.472 1.00 90.38 77 GLU A CA 1
ATOM 568 C C . GLU A 1 77 ? 11.556 -12.162 -4.217 1.00 90.38 77 GLU A C 1
ATOM 570 O O . GLU A 1 77 ? 11.370 -11.240 -5.019 1.00 90.38 77 GLU A O 1
ATOM 575 N N . ARG A 1 78 ? 10.618 -13.057 -3.910 1.00 91.62 78 ARG A N 1
ATOM 576 C CA . ARG A 1 78 ? 9.255 -13.002 -4.410 1.00 91.62 78 ARG A CA 1
ATOM 577 C C . ARG A 1 78 ? 8.301 -12.769 -3.239 1.00 91.62 78 ARG A C 1
ATOM 579 O O . ARG A 1 78 ? 8.159 -13.664 -2.406 1.00 91.62 78 ARG A O 1
ATOM 586 N N . PRO A 1 79 ? 7.635 -11.606 -3.173 1.00 92.50 79 PRO A N 1
ATOM 587 C CA . PRO A 1 79 ? 6.635 -11.350 -2.147 1.00 92.50 79 PRO A CA 1
ATOM 588 C C . PRO A 1 79 ? 5.484 -12.356 -2.230 1.00 92.50 79 PRO A C 1
ATOM 590 O O . PRO A 1 79 ? 5.047 -12.706 -3.326 1.00 92.50 79 PRO A O 1
ATOM 593 N N . SER A 1 80 ? 4.924 -12.751 -1.085 1.00 91.38 80 SER A N 1
ATOM 594 C CA . SER A 1 80 ? 3.808 -13.712 -1.022 1.00 91.38 80 SER A CA 1
ATOM 595 C C . SER A 1 80 ? 2.569 -13.268 -1.806 1.00 91.38 80 SER A C 1
ATOM 597 O O . SER A 1 80 ? 1.839 -14.086 -2.360 1.00 91.38 80 SER A O 1
ATOM 599 N N . TRP A 1 81 ? 2.338 -11.957 -1.925 1.00 93.44 81 TRP A N 1
ATOM 600 C CA . TRP A 1 81 ? 1.234 -11.429 -2.728 1.00 93.44 81 TRP A CA 1
ATOM 601 C C . TRP A 1 81 ? 1.354 -11.798 -4.218 1.00 93.44 81 TRP A C 1
ATOM 603 O O . TRP A 1 81 ? 0.347 -11.880 -4.925 1.00 93.44 81 TRP A O 1
ATOM 613 N N . ALA A 1 82 ? 2.575 -12.046 -4.699 1.00 94.19 82 ALA A N 1
ATOM 614 C CA . ALA A 1 82 ? 2.868 -12.369 -6.088 1.00 94.19 82 ALA A CA 1
ATOM 615 C C . ALA A 1 82 ? 2.717 -13.865 -6.409 1.00 94.19 82 ALA A C 1
ATOM 617 O O . ALA A 1 82 ? 2.942 -14.250 -7.558 1.00 94.19 82 ALA A O 1
ATOM 618 N N . ASP A 1 83 ? 2.335 -14.721 -5.455 1.00 89.12 83 ASP A N 1
ATOM 619 C CA . ASP A 1 83 ? 2.196 -16.175 -5.658 1.00 89.12 83 ASP A CA 1
ATOM 620 C C . ASP A 1 83 ? 1.198 -16.532 -6.774 1.00 89.12 83 ASP A C 1
ATOM 622 O O . ASP A 1 83 ? 1.365 -17.530 -7.473 1.00 89.12 83 ASP A O 1
ATOM 626 N N . ALA A 1 84 ? 0.192 -15.681 -7.000 1.00 87.94 84 ALA A N 1
ATOM 627 C CA . ALA A 1 84 ? -0.801 -15.861 -8.059 1.00 87.94 84 ALA A CA 1
ATOM 628 C C . ALA A 1 84 ? -0.282 -15.532 -9.476 1.00 87.94 84 ALA A C 1
ATOM 630 O O . ALA A 1 84 ? -0.946 -15.858 -10.462 1.00 87.94 84 ALA A O 1
ATOM 631 N N . LEU A 1 85 ? 0.875 -14.875 -9.610 1.00 91.38 85 LEU A N 1
ATOM 632 C CA . LEU A 1 85 ? 1.470 -14.573 -10.913 1.00 91.38 85 LEU A CA 1
ATOM 633 C C . LEU A 1 85 ? 2.193 -15.819 -11.446 1.00 91.38 85 LEU A C 1
ATOM 635 O O . LEU A 1 85 ? 3.040 -16.399 -10.773 1.00 91.38 85 LEU A O 1
ATOM 639 N N . LEU A 1 86 ? 1.897 -16.260 -12.666 1.00 85.44 86 LEU A N 1
ATOM 640 C CA . LEU A 1 86 ? 2.581 -17.434 -13.217 1.00 85.44 86 LEU A CA 1
ATOM 641 C C . LEU A 1 86 ? 4.069 -17.122 -13.469 1.00 85.44 86 LEU A C 1
ATOM 643 O O . LEU A 1 86 ? 4.370 -16.063 -14.023 1.00 85.44 86 LEU A O 1
ATOM 647 N N . PRO A 1 87 ? 5.008 -18.010 -13.085 1.00 87.56 87 PRO A N 1
ATOM 648 C CA . PRO A 1 87 ? 6.406 -17.880 -13.484 1.00 87.56 87 PRO A CA 1
ATOM 649 C C . PRO A 1 87 ? 6.533 -17.846 -15.012 1.00 87.56 87 PRO A C 1
ATOM 651 O O . PRO A 1 87 ? 5.884 -18.634 -15.702 1.00 87.56 87 PRO A O 1
ATOM 654 N N . LEU A 1 88 ? 7.367 -16.943 -15.528 1.00 91.75 88 LEU A N 1
ATOM 655 C CA . LEU A 1 88 ? 7.649 -16.818 -16.957 1.00 91.75 88 LEU A CA 1
ATOM 656 C C . LEU A 1 88 ? 9.013 -17.425 -17.293 1.00 91.75 88 LEU A C 1
ATOM 658 O O . LEU A 1 88 ? 9.918 -17.437 -16.460 1.00 91.75 88 LEU A O 1
ATOM 662 N N . ASP A 1 89 ? 9.161 -17.896 -18.529 1.00 95.00 89 ASP A N 1
ATOM 663 C CA . ASP A 1 89 ? 10.462 -18.254 -19.095 1.00 95.00 89 ASP A CA 1
ATOM 664 C C . ASP A 1 89 ? 11.236 -16.964 -19.401 1.00 95.00 89 ASP A C 1
ATOM 666 O O . ASP A 1 89 ? 10.954 -16.271 -20.379 1.00 95.00 89 ASP A O 1
ATOM 670 N N . LEU A 1 90 ? 12.183 -16.612 -18.529 1.00 93.75 90 LEU A N 1
ATOM 671 C CA . LEU A 1 90 ? 12.894 -15.336 -18.608 1.00 93.75 90 LEU A CA 1
ATOM 672 C C . LEU A 1 90 ? 13.724 -15.192 -19.888 1.00 93.75 90 LEU A C 1
ATOM 674 O O . LEU A 1 90 ? 13.842 -14.078 -20.393 1.00 93.75 90 LEU A O 1
ATOM 678 N N . ASP A 1 91 ? 14.253 -16.288 -20.439 1.00 94.81 91 ASP A N 1
ATOM 679 C CA . ASP A 1 91 ? 15.035 -16.249 -21.678 1.00 94.81 91 ASP A CA 1
ATOM 680 C C . ASP A 1 91 ? 14.118 -15.954 -22.876 1.00 94.81 91 ASP A C 1
ATOM 682 O O . ASP A 1 91 ? 14.417 -15.098 -23.717 1.00 94.81 91 ASP A O 1
ATOM 686 N N . ALA A 1 92 ? 12.959 -16.621 -22.933 1.00 94.62 92 ALA A N 1
ATOM 687 C CA . ALA A 1 92 ? 11.953 -16.363 -23.961 1.00 94.62 92 ALA A CA 1
ATOM 688 C C . ALA A 1 92 ? 11.395 -14.933 -23.864 1.00 94.62 92 ALA A C 1
ATOM 690 O O . ALA A 1 92 ? 11.211 -14.256 -24.881 1.00 94.62 92 ALA A O 1
ATOM 691 N N . GLU A 1 93 ? 11.155 -14.454 -22.644 1.00 95.19 93 GLU A N 1
ATOM 692 C CA . GLU A 1 93 ? 10.646 -13.110 -22.399 1.00 95.19 93 GLU A CA 1
ATOM 693 C C . GLU A 1 93 ? 11.676 -12.018 -22.713 1.00 95.19 93 GLU A C 1
ATOM 695 O O . GLU A 1 93 ? 11.311 -10.999 -23.304 1.00 95.19 93 GLU A O 1
ATOM 700 N N . GLU A 1 94 ? 12.958 -12.226 -22.400 1.00 94.44 94 GLU A N 1
ATOM 701 C CA . GLU A 1 94 ? 14.040 -11.320 -22.806 1.00 94.44 94 GLU A CA 1
ATOM 702 C C . GLU A 1 94 ? 14.073 -11.178 -24.335 1.00 94.44 94 GLU A C 1
ATOM 704 O O . GLU A 1 94 ? 14.040 -10.061 -24.863 1.00 94.44 94 GLU A O 1
ATOM 709 N N . ALA A 1 95 ? 14.061 -12.300 -25.063 1.00 94.06 95 ALA A N 1
ATOM 710 C CA . ALA A 1 95 ? 14.055 -12.295 -26.524 1.00 94.06 95 ALA A CA 1
ATOM 711 C C . ALA A 1 95 ? 12.824 -11.564 -27.095 1.00 94.06 95 ALA A C 1
ATOM 713 O O . ALA A 1 95 ? 12.951 -10.742 -28.010 1.00 94.06 95 ALA A O 1
ATOM 714 N N . ALA A 1 96 ? 11.637 -11.812 -26.529 1.00 92.75 96 ALA A N 1
ATOM 715 C CA . ALA A 1 96 ? 10.400 -11.148 -26.929 1.00 92.75 96 ALA A CA 1
ATOM 716 C C . ALA A 1 96 ? 10.436 -9.632 -26.671 1.00 92.75 96 ALA A C 1
ATOM 718 O O . ALA A 1 96 ? 9.952 -8.849 -27.495 1.00 92.75 96 ALA A O 1
ATOM 719 N N . HIS A 1 97 ? 11.026 -9.196 -25.555 1.00 94.00 97 HIS A N 1
ATOM 720 C CA . HIS A 1 97 ? 11.150 -7.774 -25.232 1.00 94.00 97 HIS A CA 1
ATOM 721 C C . HIS A 1 97 ? 12.130 -7.054 -26.143 1.00 94.00 97 HIS A C 1
ATOM 723 O O . HIS A 1 97 ? 11.818 -5.980 -26.652 1.00 94.00 97 HIS A O 1
ATOM 729 N N . ARG A 1 98 ? 13.283 -7.664 -26.428 1.00 94.06 98 ARG A N 1
ATOM 730 C CA . ARG A 1 98 ? 14.245 -7.105 -27.387 1.00 94.06 98 ARG A CA 1
ATOM 731 C C . ARG A 1 98 ? 13.618 -6.945 -28.769 1.00 94.06 98 ARG A C 1
ATOM 733 O O . ARG A 1 98 ? 13.766 -5.894 -29.384 1.00 94.06 98 ARG A O 1
ATOM 740 N N . ALA A 1 99 ? 12.848 -7.934 -29.228 1.00 92.00 99 ALA A N 1
ATOM 741 C CA . ALA A 1 99 ? 12.098 -7.825 -30.480 1.00 92.00 99 ALA A CA 1
ATOM 742 C C . ALA A 1 99 ? 11.065 -6.681 -30.452 1.00 92.00 99 ALA A C 1
ATOM 744 O O . ALA A 1 99 ? 10.884 -5.988 -31.453 1.00 92.00 99 ALA A O 1
ATOM 745 N N . TYR A 1 100 ? 10.408 -6.454 -29.309 1.00 90.06 100 TYR A N 1
ATOM 746 C CA . TYR A 1 100 ? 9.503 -5.319 -29.113 1.00 90.06 100 TYR A CA 1
ATOM 747 C C . TYR A 1 100 ? 10.231 -3.966 -29.182 1.00 90.06 100 TYR A C 1
ATOM 749 O O . TYR A 1 100 ? 9.752 -3.060 -29.867 1.00 90.06 100 TYR A O 1
ATOM 757 N N . LEU A 1 101 ? 11.384 -3.828 -28.519 1.00 90.62 101 LEU A N 1
ATOM 758 C CA . LEU A 1 101 ? 12.167 -2.587 -28.513 1.00 90.62 101 LEU A CA 1
ATOM 759 C C . LEU A 1 101 ? 12.728 -2.250 -29.899 1.00 90.62 101 LEU A C 1
ATOM 761 O O . LEU A 1 101 ? 12.695 -1.093 -30.306 1.00 90.62 101 LEU A O 1
ATOM 765 N N . SER A 1 102 ? 13.162 -3.258 -30.654 1.00 88.94 102 SER A N 1
ATOM 766 C CA . SER A 1 102 ? 13.705 -3.081 -32.006 1.00 88.94 102 SER A CA 1
ATOM 767 C C . SER A 1 102 ? 12.643 -2.834 -33.082 1.00 88.94 102 SER A C 1
ATOM 769 O O . SER A 1 102 ? 12.990 -2.620 -34.242 1.00 88.94 102 SER A O 1
ATOM 771 N N . ARG A 1 103 ? 11.346 -2.897 -32.747 1.00 85.69 103 ARG A N 1
ATOM 772 C CA . ARG A 1 103 ? 10.268 -2.746 -33.729 1.00 85.69 103 ARG A CA 1
ATOM 773 C C . ARG A 1 103 ? 10.126 -1.275 -34.164 1.00 85.69 103 ARG A C 1
ATOM 775 O O . ARG A 1 103 ? 9.822 -0.443 -33.301 1.00 85.69 103 ARG A O 1
ATOM 782 N N . PRO A 1 104 ? 10.239 -0.960 -35.473 1.00 78.69 104 PRO A N 1
ATOM 783 C CA . PRO A 1 104 ? 10.016 0.389 -35.997 1.00 78.69 104 PRO A CA 1
ATOM 784 C C . PRO A 1 104 ? 8.612 0.908 -35.673 1.00 78.69 104 PRO A C 1
ATOM 786 O O . PRO A 1 104 ? 7.655 0.124 -35.585 1.00 78.69 104 PRO A O 1
ATOM 789 N N . MET A 1 105 ? 8.459 2.227 -35.522 1.00 71.25 105 MET A N 1
ATOM 790 C CA . MET A 1 105 ? 7.127 2.813 -35.401 1.00 71.25 105 MET A CA 1
ATOM 791 C C . MET A 1 105 ? 6.370 2.646 -36.716 1.00 71.25 105 MET A C 1
ATOM 793 O O . MET A 1 105 ? 6.814 3.101 -37.766 1.00 71.25 105 MET A O 1
ATOM 797 N N . SER A 1 106 ? 5.195 2.018 -36.670 1.00 58.88 106 SER A N 1
ATOM 798 C CA . SER A 1 106 ? 4.308 1.994 -37.831 1.00 58.88 106 SER A CA 1
ATOM 799 C C . SER A 1 106 ? 3.818 3.416 -38.108 1.00 58.88 106 SER A C 1
ATOM 801 O O . SER A 1 106 ? 3.038 3.968 -37.338 1.00 58.88 106 SER A O 1
ATOM 803 N N . SER A 1 107 ? 4.265 4.002 -39.215 1.00 52.16 107 SER A N 1
ATOM 804 C CA . SER A 1 107 ? 3.971 5.375 -39.645 1.00 52.16 107 SER A CA 1
ATOM 805 C C . SER A 1 107 ? 2.593 5.541 -40.304 1.00 52.16 107 SER A C 1
ATOM 807 O O . SER A 1 107 ? 2.362 6.517 -41.016 1.00 52.16 107 SER A O 1
ATOM 809 N N . LEU A 1 108 ? 1.653 4.609 -40.094 1.00 53.84 108 LEU A N 1
ATOM 810 C CA . LEU A 1 108 ? 0.334 4.693 -40.723 1.00 53.84 108 LEU A CA 1
ATOM 811 C C . LEU A 1 108 ? -0.493 5.824 -40.094 1.00 53.84 108 LEU A C 1
ATOM 813 O O . LEU A 1 108 ? -0.784 5.768 -38.897 1.00 53.84 108 LEU A O 1
ATOM 817 N N . PRO A 1 109 ? -0.951 6.815 -40.882 1.00 48.84 109 PRO A N 1
ATOM 818 C CA . PRO A 1 109 ? -1.920 7.790 -40.410 1.00 48.84 109 PRO A CA 1
ATOM 819 C C . PRO A 1 109 ? -3.218 7.069 -40.041 1.00 48.84 109 PRO A C 1
ATOM 821 O O . PRO A 1 109 ? -3.781 6.341 -40.862 1.00 48.84 109 PRO A O 1
ATOM 824 N N . THR A 1 110 ? -3.730 7.322 -38.837 1.00 47.34 110 THR A N 1
ATOM 825 C CA . THR A 1 110 ? -4.931 6.704 -38.238 1.00 47.34 110 THR A CA 1
ATOM 826 C C . THR A 1 110 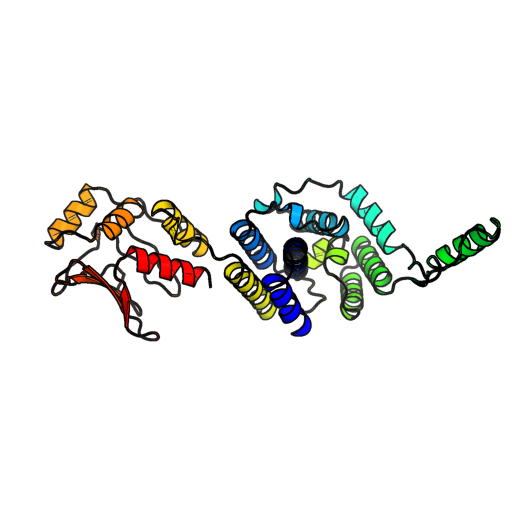? -6.225 6.863 -39.069 1.00 47.34 110 THR A C 1
ATOM 828 O O . THR A 1 110 ? -7.265 6.340 -38.689 1.00 47.34 110 THR A O 1
ATOM 831 N N . GLY A 1 111 ? -6.192 7.548 -40.219 1.00 49.41 111 GLY A N 1
ATOM 832 C CA . GLY A 1 111 ? -7.339 7.776 -41.108 1.00 49.41 111 GLY A CA 1
ATOM 833 C C . GLY A 1 111 ? -7.284 7.110 -42.491 1.00 49.41 111 GLY A C 1
ATOM 834 O O . GLY A 1 111 ? -8.266 7.190 -43.219 1.00 49.41 111 GLY A O 1
ATOM 835 N N . LEU A 1 112 ? -6.189 6.450 -42.891 1.00 49.25 112 LEU A N 1
ATOM 836 C CA . LEU A 1 112 ? -6.033 5.963 -44.280 1.00 49.25 112 LEU A CA 1
ATOM 837 C C . LEU A 1 112 ? -6.806 4.668 -44.602 1.00 49.25 112 LEU A C 1
ATOM 839 O O . LEU A 1 112 ? -6.986 4.338 -45.770 1.00 49.25 112 LEU A O 1
ATOM 843 N N . LEU A 1 113 ? -7.286 3.951 -43.582 1.00 49.75 113 LEU A N 1
ATOM 844 C CA . LEU A 1 113 ? -8.049 2.702 -43.731 1.00 49.75 113 LEU A CA 1
ATOM 845 C C . LEU A 1 113 ? -9.571 2.887 -43.590 1.00 49.75 113 LEU A C 1
ATOM 847 O O . LEU A 1 113 ? -10.312 1.923 -43.752 1.00 49.75 113 LEU A O 1
ATOM 851 N N . GLY A 1 114 ? -10.042 4.101 -43.277 1.00 44.53 114 GLY A N 1
ATOM 852 C CA . GLY A 1 114 ? -11.459 4.367 -43.006 1.00 44.53 114 GLY A CA 1
ATOM 853 C C . GLY A 1 114 ? -12.323 4.663 -44.235 1.00 44.53 114 GLY A C 1
ATOM 854 O O . GLY A 1 114 ? -13.537 4.534 -44.134 1.00 44.53 114 GLY A O 1
ATOM 855 N N . ASP A 1 115 ? -11.725 5.040 -45.373 1.00 44.81 115 ASP A N 1
ATOM 856 C CA . ASP A 1 115 ? -12.474 5.678 -46.475 1.00 44.81 115 ASP A CA 1
ATOM 857 C C . ASP A 1 115 ? -12.183 5.116 -47.882 1.00 44.81 115 ASP A C 1
ATOM 859 O O . ASP A 1 115 ? -12.547 5.710 -48.894 1.00 44.81 115 ASP A O 1
ATOM 863 N N . LEU A 1 116 ? -11.535 3.951 -47.984 1.00 45.34 116 LEU A N 1
ATOM 864 C CA . LEU A 1 116 ? -11.262 3.301 -49.272 1.00 45.34 116 LEU A CA 1
ATOM 865 C C . LEU A 1 116 ? -12.016 1.977 -49.362 1.00 45.34 116 LEU A C 1
ATOM 867 O O . LEU A 1 116 ? -11.496 0.906 -49.055 1.00 45.34 116 LEU A O 1
ATOM 871 N N . GLY A 1 117 ? -13.275 2.089 -49.784 1.00 42.38 117 GLY A N 1
ATOM 872 C CA . GLY A 1 117 ? -14.077 0.962 -50.237 1.00 42.38 117 GLY A CA 1
ATOM 873 C C . GLY A 1 117 ? -13.441 0.249 -51.433 1.00 42.38 117 GLY A C 1
ATOM 874 O O . GLY A 1 117 ? -12.735 0.858 -52.235 1.00 42.38 117 GLY A O 1
ATOM 875 N N . ASP A 1 118 ? -13.717 -1.053 -51.505 1.00 45.78 118 ASP A N 1
ATOM 876 C CA . ASP A 1 118 ? -13.441 -2.011 -52.581 1.00 45.78 118 ASP A CA 1
ATOM 877 C C . ASP A 1 118 ? -12.993 -1.403 -53.922 1.00 45.78 118 ASP A C 1
ATOM 879 O O . ASP A 1 118 ? -13.796 -1.199 -54.830 1.00 45.78 118 ASP A O 1
ATOM 883 N N . SER A 1 119 ? -11.695 -1.127 -54.071 1.00 50.56 119 SER A N 1
ATOM 884 C CA . SER A 1 119 ? -10.917 -1.345 -55.302 1.00 50.56 119 SER A CA 1
ATOM 885 C C . SER A 1 119 ? -9.557 -0.647 -55.237 1.00 50.56 119 SER A C 1
ATOM 887 O O . SER A 1 119 ? -9.473 0.566 -55.359 1.00 50.56 119 SER A O 1
ATOM 889 N N . LEU A 1 120 ? -8.473 -1.425 -55.140 1.00 46.44 120 LEU A N 1
ATOM 890 C CA . LEU A 1 120 ? -7.212 -1.198 -55.867 1.00 46.44 120 LEU A CA 1
ATOM 891 C C . LEU A 1 120 ? -6.324 -2.468 -55.770 1.00 46.44 120 LEU A C 1
ATOM 893 O O . LEU A 1 120 ? -6.291 -3.112 -54.721 1.00 46.44 120 LEU A O 1
ATOM 897 N N . PRO A 1 121 ? -5.630 -2.886 -56.852 1.00 49.53 121 PRO A N 1
ATOM 898 C CA . PRO A 1 121 ? -4.976 -4.191 -56.944 1.00 49.53 121 PRO A CA 1
ATOM 899 C C . PRO A 1 121 ? -3.619 -4.244 -56.225 1.00 49.53 121 PRO A C 1
ATOM 901 O O . PRO A 1 121 ? -2.951 -3.226 -56.043 1.00 49.53 121 PRO A O 1
ATOM 904 N N . GLY A 1 122 ? -3.189 -5.466 -55.883 1.00 47.03 122 GLY A N 1
ATOM 905 C CA . GLY A 1 122 ? -2.079 -5.842 -54.987 1.00 47.03 122 GLY A CA 1
ATOM 906 C C . GLY A 1 122 ? -0.660 -5.302 -55.242 1.00 47.03 122 GLY A C 1
ATOM 907 O O . GLY A 1 122 ? 0.274 -5.802 -54.630 1.00 47.03 122 GLY A O 1
ATOM 908 N N . ARG A 1 123 ? -0.463 -4.271 -56.074 1.00 43.91 123 ARG A N 1
ATOM 909 C CA . ARG A 1 123 ? 0.805 -3.523 -56.180 1.00 43.91 123 ARG A CA 1
ATOM 910 C C . ARG A 1 123 ? 0.977 -2.440 -55.107 1.00 43.91 123 ARG A C 1
ATOM 912 O O . ARG A 1 123 ? 2.110 -2.070 -54.829 1.00 43.91 123 ARG A O 1
ATOM 919 N N . LEU A 1 124 ? -0.102 -1.979 -54.466 1.00 49.19 124 LEU A N 1
ATOM 920 C CA . LEU A 1 124 ? -0.004 -1.093 -53.294 1.00 49.19 124 LEU A CA 1
ATOM 921 C C . LEU A 1 124 ? 0.403 -1.847 -52.020 1.00 49.19 124 LEU A C 1
ATOM 923 O O . LEU A 1 124 ? 1.062 -1.267 -51.172 1.00 49.19 124 LEU A O 1
ATOM 927 N N . VAL A 1 125 ? 0.098 -3.144 -51.910 1.00 52.88 125 VAL A N 1
ATOM 928 C CA . VAL A 1 125 ? 0.427 -3.951 -50.718 1.00 52.88 125 VAL A CA 1
ATOM 929 C C . VAL A 1 125 ? 1.939 -4.157 -50.565 1.00 52.88 125 VAL A C 1
ATOM 931 O O . VAL A 1 125 ? 2.445 -4.101 -49.451 1.00 52.88 125 VAL A O 1
ATOM 934 N N . SER A 1 126 ? 2.680 -4.315 -51.667 1.00 50.31 126 SER A N 1
ATOM 935 C CA . SER A 1 126 ? 4.144 -4.457 -51.617 1.00 50.31 126 SER A CA 1
ATOM 936 C C . SER A 1 126 ? 4.854 -3.141 -51.281 1.00 50.31 126 SER A C 1
ATOM 938 O O . SER A 1 126 ? 5.758 -3.144 -50.457 1.00 50.31 126 SER A O 1
ATOM 940 N N . GLY A 1 127 ? 4.407 -2.013 -51.850 1.00 50.19 127 GLY A N 1
ATOM 941 C CA . GLY A 1 127 ? 4.984 -0.696 -51.551 1.00 50.19 127 GLY A CA 1
ATOM 942 C C . GLY A 1 127 ? 4.644 -0.182 -50.147 1.00 50.19 127 GLY A C 1
ATOM 943 O O . GLY A 1 127 ? 5.464 0.488 -49.530 1.00 50.19 127 GLY A O 1
ATOM 944 N N . LEU A 1 128 ? 3.466 -0.531 -49.611 1.00 51.31 128 LEU A N 1
ATOM 945 C CA . LEU A 1 128 ? 3.090 -0.212 -48.229 1.00 51.31 128 LEU A CA 1
ATOM 946 C C . LEU A 1 128 ? 3.843 -1.085 -47.215 1.00 51.31 128 LEU A C 1
ATOM 948 O O . LEU A 1 128 ? 4.167 -0.597 -46.141 1.00 51.31 128 LEU A O 1
ATOM 952 N N . ALA A 1 129 ? 4.141 -2.348 -47.548 1.00 51.97 129 ALA A N 1
ATOM 953 C CA . ALA A 1 129 ? 4.975 -3.219 -46.718 1.00 51.97 129 ALA A CA 1
ATOM 954 C C . ALA A 1 129 ? 6.425 -2.705 -46.640 1.00 51.97 129 ALA A C 1
ATOM 956 O O . ALA A 1 129 ? 6.958 -2.587 -45.543 1.00 51.97 129 ALA A O 1
ATOM 957 N N . GLU A 1 130 ? 7.009 -2.281 -47.768 1.00 50.00 130 GLU A N 1
ATOM 958 C CA . GLU A 1 130 ? 8.331 -1.628 -47.799 1.00 50.00 130 GLU A CA 1
ATOM 959 C C . GLU A 1 130 ? 8.348 -0.293 -47.026 1.00 50.00 130 GLU A C 1
ATOM 961 O O . GLU A 1 130 ? 9.320 0.008 -46.339 1.00 50.00 130 GLU A O 1
ATOM 966 N N . HIS A 1 131 ? 7.269 0.501 -47.076 1.00 48.81 131 HIS A N 1
ATOM 967 C CA . HIS A 1 131 ? 7.152 1.746 -46.294 1.00 48.81 131 HIS A CA 1
ATOM 968 C C . HIS A 1 131 ? 6.902 1.515 -44.794 1.00 48.81 131 HIS A C 1
ATOM 970 O O . HIS A 1 131 ? 7.306 2.333 -43.972 1.00 48.81 131 HIS A O 1
ATOM 976 N N . LEU A 1 132 ? 6.247 0.413 -44.420 1.00 52.19 132 LEU A N 1
ATOM 977 C CA . LEU A 1 132 ? 6.041 0.012 -43.024 1.00 52.19 132 LEU A CA 1
ATOM 978 C C . LEU A 1 132 ? 7.331 -0.497 -42.368 1.00 52.19 132 LEU A C 1
ATOM 980 O O . LEU A 1 132 ? 7.491 -0.358 -41.156 1.00 52.19 132 LEU A O 1
ATOM 984 N N . GLU A 1 133 ? 8.245 -1.060 -43.159 1.00 53.81 133 GLU A N 1
ATOM 985 C CA . GLU A 1 133 ? 9.585 -1.466 -42.720 1.00 53.81 133 GLU A CA 1
ATOM 986 C C . GLU A 1 133 ? 10.552 -0.274 -42.566 1.00 53.81 133 GLU A C 1
ATOM 988 O O . GLU A 1 133 ? 11.554 -0.390 -41.865 1.00 53.81 133 GLU A O 1
ATOM 993 N N . GLN A 1 134 ? 10.226 0.892 -43.140 1.00 57.53 134 GLN A N 1
ATOM 994 C CA . GLN A 1 134 ? 11.006 2.140 -43.070 1.00 57.53 134 GLN A CA 1
ATOM 995 C C . GLN A 1 134 ? 10.465 3.146 -42.036 1.00 57.53 134 GLN A C 1
ATOM 997 O O . GLN A 1 134 ? 10.595 4.357 -42.207 1.00 57.53 134 GLN A O 1
ATOM 1002 N N . GLY A 1 135 ? 9.816 2.668 -40.974 1.00 63.09 135 GLY A N 1
ATOM 1003 C CA . GLY A 1 135 ? 9.387 3.531 -39.873 1.00 63.09 135 GLY A CA 1
ATOM 1004 C C . GLY A 1 135 ? 10.576 4.155 -39.138 1.00 63.09 135 GLY A C 1
ATOM 1005 O O . GLY A 1 135 ? 11.587 3.485 -38.920 1.00 63.09 135 GLY A O 1
ATOM 1006 N N . ASP A 1 136 ? 10.442 5.414 -38.714 1.00 74.06 136 ASP A N 1
ATOM 1007 C CA . ASP A 1 136 ? 11.443 6.035 -37.847 1.00 74.06 136 ASP A CA 1
ATOM 1008 C C . ASP A 1 136 ? 11.571 5.232 -36.534 1.00 74.06 136 ASP A C 1
ATOM 1010 O O . ASP A 1 136 ? 10.562 4.765 -35.978 1.00 74.06 136 ASP A O 1
ATOM 1014 N N . PRO A 1 137 ? 12.801 5.028 -36.033 1.00 77.56 137 PRO A N 1
ATOM 1015 C CA . PRO A 1 137 ? 13.015 4.344 -34.770 1.00 77.56 137 PRO A CA 1
ATOM 1016 C C . PRO A 1 137 ? 12.432 5.171 -33.620 1.00 77.56 137 PRO A C 1
ATOM 1018 O O . PRO A 1 137 ? 12.659 6.377 -33.524 1.00 77.56 137 PRO A O 1
ATOM 1021 N N . ASP A 1 138 ? 11.698 4.511 -32.722 1.00 86.12 138 ASP A N 1
ATOM 1022 C CA . ASP A 1 138 ? 11.199 5.137 -31.498 1.00 86.12 138 ASP A CA 1
ATOM 1023 C C . ASP A 1 138 ? 12.408 5.534 -30.621 1.00 86.12 138 ASP A C 1
ATOM 1025 O O . ASP A 1 138 ? 13.161 4.643 -30.194 1.00 86.12 138 ASP A O 1
ATOM 1029 N N . PRO A 1 139 ? 12.632 6.835 -30.347 1.00 88.06 139 PRO A N 1
ATOM 1030 C CA . PRO A 1 139 ? 13.791 7.285 -29.583 1.00 88.06 139 PRO A CA 1
ATOM 1031 C C . PRO A 1 139 ? 13.786 6.721 -28.159 1.00 88.06 139 PRO A C 1
ATOM 1033 O O . PRO A 1 139 ? 14.845 6.390 -27.632 1.00 88.06 139 PRO A O 1
ATOM 1036 N N . THR A 1 140 ? 12.613 6.517 -27.553 1.00 90.38 140 THR A N 1
ATOM 1037 C CA . THR A 1 140 ? 12.497 5.917 -26.222 1.00 90.38 140 THR A CA 1
ATOM 1038 C C . THR A 1 140 ? 12.952 4.462 -26.235 1.00 90.38 140 THR A C 1
ATOM 1040 O O . THR A 1 140 ? 13.738 4.055 -25.378 1.00 90.38 140 THR A O 1
ATOM 1043 N N . ARG A 1 141 ? 12.496 3.668 -27.212 1.00 91.69 141 ARG A N 1
ATOM 1044 C CA . ARG A 1 141 ? 12.890 2.251 -27.309 1.00 91.69 141 ARG A CA 1
ATOM 1045 C C . ARG A 1 141 ? 14.353 2.088 -27.688 1.00 91.69 141 ARG A C 1
ATOM 1047 O O . ARG A 1 141 ? 15.017 1.210 -27.151 1.00 91.69 141 ARG A O 1
ATOM 1054 N N . THR A 1 142 ? 14.856 2.949 -28.568 1.00 92.06 142 THR A N 1
ATOM 1055 C CA . THR A 1 142 ? 16.247 2.912 -29.034 1.00 92.06 142 THR A CA 1
ATOM 1056 C C . THR A 1 142 ? 17.216 3.204 -27.893 1.00 92.06 142 THR A C 1
ATOM 1058 O O . THR A 1 142 ? 18.174 2.457 -27.692 1.00 92.06 142 THR A O 1
ATOM 1061 N N . THR A 1 143 ? 16.951 4.246 -27.099 1.00 93.25 143 THR A N 1
ATOM 1062 C CA . THR A 1 143 ? 17.787 4.575 -25.937 1.00 93.25 143 THR A CA 1
ATOM 1063 C C . THR A 1 143 ? 17.710 3.486 -24.868 1.00 93.25 143 THR A C 1
ATOM 1065 O O . THR A 1 143 ? 18.735 3.117 -24.299 1.00 93.25 143 THR A O 1
ATOM 1068 N N . LEU A 1 144 ? 16.526 2.902 -24.647 1.00 94.12 144 LEU A N 1
ATOM 1069 C CA . LEU A 1 144 ? 16.369 1.806 -23.693 1.00 94.12 144 LEU A CA 1
ATOM 1070 C C . LEU A 1 144 ? 17.096 0.526 -24.133 1.00 94.12 144 LEU A C 1
ATOM 1072 O O . LEU A 1 144 ? 17.735 -0.130 -23.315 1.00 94.12 144 LEU 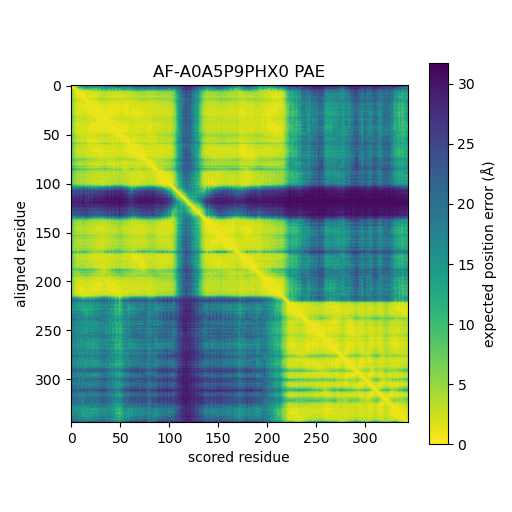A O 1
ATOM 1076 N N . LEU A 1 145 ? 17.036 0.187 -25.424 1.00 95.44 145 LEU A N 1
ATOM 1077 C CA . LEU A 1 145 ? 17.765 -0.946 -25.992 1.00 95.44 145 LEU A CA 1
ATOM 1078 C C . LEU A 1 145 ? 19.280 -0.756 -25.850 1.00 95.44 145 LEU A C 1
ATOM 1080 O O . LEU A 1 145 ? 19.978 -1.688 -25.462 1.00 95.44 145 LEU A O 1
ATOM 1084 N N . ARG A 1 146 ? 19.779 0.465 -26.091 1.00 96.06 146 ARG A N 1
ATOM 1085 C CA . ARG A 1 146 ? 21.188 0.811 -25.867 1.00 96.06 146 ARG A CA 1
ATOM 1086 C C . ARG A 1 146 ? 21.595 0.626 -24.405 1.00 96.06 146 ARG A C 1
ATOM 1088 O O . ARG A 1 146 ? 22.660 0.075 -24.152 1.00 96.06 146 ARG A O 1
ATOM 1095 N N . ALA A 1 147 ? 20.776 1.087 -23.459 1.00 96.19 147 ALA A N 1
ATOM 1096 C CA . ALA A 1 147 ? 21.050 0.904 -22.036 1.00 96.19 147 ALA A CA 1
ATOM 1097 C C . ALA A 1 147 ? 21.129 -0.588 -21.668 1.00 96.19 147 ALA A C 1
ATOM 1099 O O . ALA A 1 147 ? 22.060 -1.004 -20.984 1.00 96.19 147 ALA A O 1
ATOM 1100 N N . GLU A 1 148 ? 20.194 -1.397 -22.168 1.00 96.38 148 GLU A N 1
ATOM 1101 C CA . GLU A 1 148 ? 20.165 -2.848 -21.956 1.00 96.38 148 GLU A CA 1
ATOM 1102 C C . GLU A 1 148 ? 21.395 -3.558 -22.540 1.00 96.38 148 GLU A C 1
ATOM 1104 O O . GLU A 1 148 ? 21.929 -4.474 -21.918 1.00 96.38 148 GLU A O 1
ATOM 1109 N N . ASP A 1 149 ? 21.867 -3.141 -23.715 1.00 97.56 149 ASP A N 1
ATOM 1110 C CA . ASP A 1 149 ? 23.071 -3.712 -24.326 1.00 97.56 149 ASP A CA 1
ATOM 1111 C C . ASP A 1 149 ? 24.333 -3.376 -23.519 1.00 97.56 149 ASP A C 1
ATOM 1113 O O . ASP A 1 149 ? 25.130 -4.267 -23.239 1.00 97.56 149 ASP A O 1
ATOM 1117 N N . LEU A 1 150 ? 24.467 -2.130 -23.052 1.00 97.88 150 LEU A N 1
ATOM 1118 C CA . LEU A 1 150 ? 25.574 -1.718 -22.179 1.00 97.88 150 LEU A CA 1
ATOM 1119 C C . LEU A 1 150 ? 25.566 -2.478 -20.846 1.00 97.88 150 LEU A C 1
ATOM 1121 O O . LEU A 1 150 ? 26.613 -2.929 -20.383 1.00 97.88 150 LEU A O 1
ATOM 1125 N N . ALA A 1 151 ? 24.385 -2.668 -20.252 1.00 96.56 151 ALA A N 1
ATOM 1126 C CA . ALA A 1 151 ? 24.237 -3.440 -19.023 1.00 96.56 151 ALA A CA 1
ATOM 1127 C C . ALA A 1 151 ? 24.598 -4.919 -19.232 1.00 96.56 151 ALA A C 1
ATOM 1129 O O . ALA A 1 151 ? 25.281 -5.504 -18.393 1.00 96.56 151 ALA A O 1
ATOM 1130 N N . ARG A 1 152 ? 24.204 -5.516 -20.368 1.00 96.69 152 ARG A N 1
ATOM 1131 C CA . ARG A 1 152 ? 24.589 -6.890 -20.739 1.00 96.69 152 ARG A CA 1
ATOM 1132 C C . ARG A 1 152 ? 26.102 -7.046 -20.874 1.00 96.69 152 ARG A C 1
ATOM 1134 O O . ARG A 1 152 ? 26.648 -8.056 -20.433 1.00 96.69 152 ARG A O 1
ATOM 1141 N N . ASP A 1 153 ? 26.763 -6.055 -21.461 1.00 97.00 153 ASP A N 1
ATOM 1142 C CA . ASP A 1 153 ? 28.216 -6.046 -21.656 1.00 97.00 153 ASP A CA 1
ATOM 1143 C C . ASP A 1 153 ? 28.994 -5.756 -20.353 1.00 97.00 153 ASP A C 1
ATOM 1145 O O . ASP A 1 153 ? 30.224 -5.844 -20.329 1.00 97.00 153 ASP A O 1
ATOM 1149 N N . GLY A 1 154 ? 28.291 -5.450 -19.255 1.00 95.81 154 GLY A N 1
ATOM 1150 C CA . GLY A 1 154 ? 28.865 -5.163 -17.939 1.00 95.81 154 GLY A CA 1
ATOM 1151 C C . GLY A 1 154 ? 29.332 -3.716 -17.753 1.00 95.81 154 GLY A C 1
ATOM 1152 O O . GLY A 1 154 ? 29.950 -3.402 -16.736 1.00 95.81 154 GLY A O 1
ATOM 1153 N N . ASP A 1 155 ? 29.034 -2.820 -18.699 1.00 96.69 155 ASP A N 1
ATOM 1154 C CA . ASP A 1 155 ? 29.347 -1.391 -18.601 1.00 96.69 155 ASP A CA 1
ATOM 1155 C C . ASP A 1 155 ? 28.219 -0.648 -17.867 1.00 96.69 155 ASP A C 1
ATOM 1157 O O . ASP A 1 155 ? 27.390 0.052 -18.454 1.00 96.69 155 ASP A O 1
ATOM 1161 N N . HIS A 1 156 ? 28.151 -0.861 -16.550 1.00 94.75 156 HIS A N 1
ATOM 1162 C CA . HIS A 1 156 ? 27.071 -0.340 -15.707 1.00 94.75 156 HIS A CA 1
ATOM 1163 C C . HIS A 1 156 ? 27.045 1.194 -15.642 1.00 94.75 156 HIS A C 1
ATOM 1165 O O . HIS A 1 156 ? 25.963 1.778 -15.571 1.00 94.75 156 HIS A O 1
ATOM 1171 N N . ASP A 1 157 ? 28.205 1.854 -15.711 1.00 93.69 157 ASP A N 1
ATOM 1172 C CA . ASP A 1 157 ? 28.290 3.318 -15.700 1.00 93.69 157 ASP A CA 1
ATOM 1173 C C . ASP A 1 157 ? 27.703 3.902 -16.993 1.00 93.69 157 ASP A C 1
ATOM 1175 O O . ASP A 1 157 ? 26.880 4.825 -16.954 1.00 93.69 157 ASP A O 1
ATOM 1179 N N . ALA A 1 158 ? 28.061 3.336 -18.153 1.00 95.75 158 ALA A N 1
ATOM 1180 C CA . ALA A 1 158 ? 27.489 3.756 -19.428 1.00 95.75 158 ALA A CA 1
ATOM 1181 C C . ALA A 1 158 ? 25.998 3.400 -19.534 1.00 95.75 158 ALA A C 1
ATOM 1183 O O . ALA A 1 158 ? 25.218 4.189 -20.077 1.00 95.75 158 ALA A O 1
ATOM 1184 N N . ALA A 1 159 ? 25.585 2.247 -18.998 1.00 95.88 159 ALA A N 1
ATOM 1185 C CA . ALA A 1 159 ? 24.178 1.867 -18.910 1.00 95.88 159 ALA A CA 1
ATOM 1186 C C . ALA A 1 159 ? 23.380 2.862 -18.053 1.00 95.88 159 ALA A C 1
ATOM 1188 O O . ALA A 1 159 ? 22.301 3.288 -18.462 1.00 95.88 159 ALA A O 1
ATOM 1189 N N . GLY A 1 160 ? 23.933 3.300 -16.917 1.00 92.62 160 GLY A N 1
ATOM 1190 C CA . GLY A 1 160 ? 23.343 4.330 -16.061 1.00 92.62 160 GLY A CA 1
ATOM 1191 C C . GLY A 1 160 ? 23.176 5.674 -16.775 1.00 92.62 160 GLY A C 1
ATOM 1192 O O . GLY A 1 160 ? 22.110 6.286 -16.703 1.00 92.62 160 GLY A O 1
ATOM 1193 N N . ALA A 1 161 ? 24.181 6.108 -17.541 1.00 92.69 161 ALA A N 1
ATOM 1194 C CA . ALA A 1 161 ? 24.074 7.316 -18.361 1.00 92.69 161 ALA A CA 1
ATOM 1195 C C . ALA A 1 161 ? 22.994 7.185 -19.454 1.00 92.69 161 ALA A C 1
ATOM 1197 O O . ALA A 1 161 ? 22.183 8.091 -19.637 1.00 92.69 161 ALA A O 1
ATOM 1198 N N . ALA A 1 162 ? 22.927 6.039 -20.140 1.00 94.31 162 ALA A N 1
ATOM 1199 C CA . ALA A 1 162 ? 21.894 5.777 -21.142 1.00 94.31 162 ALA A CA 1
ATOM 1200 C C . ALA A 1 162 ? 20.481 5.699 -20.527 1.00 94.31 162 ALA A C 1
ATOM 1202 O O . ALA A 1 162 ? 19.515 6.145 -21.146 1.00 94.31 162 ALA A O 1
ATOM 1203 N N . LEU A 1 163 ? 20.346 5.187 -19.299 1.00 92.06 163 LEU A N 1
ATOM 1204 C CA . LEU A 1 163 ? 19.092 5.227 -18.540 1.00 92.06 163 LEU A CA 1
ATOM 1205 C C . LEU A 1 163 ? 18.665 6.662 -18.200 1.00 92.06 163 LEU A C 1
ATOM 1207 O O . LEU A 1 163 ? 17.476 6.968 -18.273 1.00 92.06 163 LEU A O 1
ATOM 1211 N N . ALA A 1 164 ? 19.603 7.552 -17.871 1.00 91.19 164 ALA A N 1
ATOM 1212 C CA . ALA A 1 164 ? 19.300 8.965 -17.638 1.00 91.19 164 ALA A CA 1
ATOM 1213 C C . ALA A 1 164 ? 18.807 9.665 -18.922 1.00 91.19 164 ALA A C 1
ATOM 1215 O O . ALA A 1 164 ? 17.812 10.394 -18.888 1.00 91.19 164 ALA A O 1
ATOM 1216 N N . ASP A 1 165 ? 19.437 9.382 -20.069 1.00 91.94 165 ASP A N 1
ATOM 1217 C CA . ASP A 1 165 ? 18.980 9.867 -21.381 1.00 91.94 165 ASP A CA 1
ATOM 1218 C C . ASP A 1 165 ? 17.569 9.352 -21.712 1.00 91.94 165 ASP A C 1
ATOM 1220 O O . ASP A 1 165 ? 16.723 10.091 -22.219 1.00 91.94 165 ASP A O 1
ATOM 1224 N N . TRP A 1 166 ? 17.293 8.081 -21.403 1.00 92.50 166 TRP A N 1
ATOM 1225 C CA . TRP A 1 166 ? 15.969 7.482 -21.562 1.00 92.50 166 TRP A CA 1
ATOM 1226 C C . TRP A 1 166 ? 14.933 8.188 -20.682 1.00 92.50 166 TRP A C 1
ATOM 1228 O O . TRP A 1 166 ? 13.885 8.594 -21.184 1.00 92.50 166 TRP A O 1
ATOM 1238 N N . ALA A 1 167 ? 15.235 8.402 -19.401 1.00 89.25 167 ALA A N 1
ATOM 1239 C CA . ALA A 1 167 ? 14.347 9.059 -18.446 1.00 89.25 167 ALA A CA 1
ATOM 1240 C C . ALA A 1 167 ? 13.953 10.487 -18.857 1.00 89.25 167 ALA A C 1
ATOM 1242 O O . ALA A 1 167 ? 12.805 10.898 -18.650 1.00 89.25 167 ALA A O 1
ATOM 1243 N N . ALA A 1 168 ? 14.856 11.226 -19.510 1.00 88.12 168 ALA A N 1
ATOM 1244 C CA . ALA A 1 168 ? 14.575 12.565 -20.029 1.00 88.12 168 ALA A CA 1
ATOM 1245 C C . ALA A 1 168 ? 13.417 12.593 -21.052 1.00 88.12 168 ALA A C 1
ATOM 1247 O O . ALA A 1 168 ? 12.756 13.621 -21.20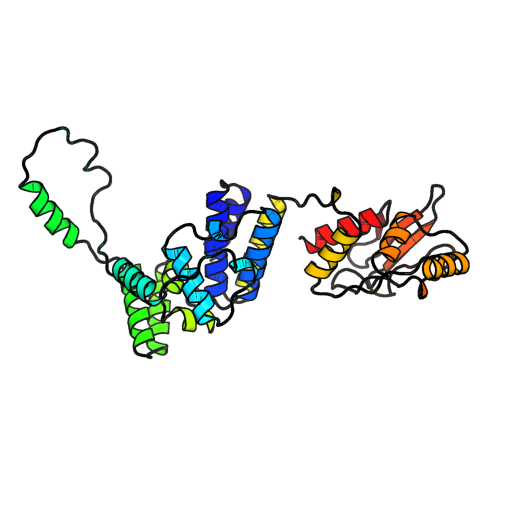4 1.00 88.12 168 ALA A O 1
ATOM 1248 N N . LEU A 1 169 ? 13.118 11.461 -21.704 1.00 86.81 169 LEU A N 1
ATOM 1249 C CA . LEU A 1 169 ? 12.019 11.310 -22.667 1.00 86.81 169 LEU A CA 1
ATOM 1250 C C . LEU A 1 169 ? 10.649 11.037 -22.009 1.00 86.81 169 LEU A C 1
ATOM 1252 O O . LEU A 1 169 ? 9.677 10.790 -22.719 1.00 86.81 169 LEU A O 1
ATOM 1256 N N . ARG A 1 170 ? 10.556 11.071 -20.668 1.00 76.50 170 ARG A N 1
ATOM 1257 C CA . ARG A 1 170 ? 9.355 10.727 -19.869 1.00 76.50 170 ARG A CA 1
ATOM 1258 C C . ARG A 1 170 ? 8.719 9.352 -20.206 1.00 76.50 170 ARG A C 1
ATOM 1260 O O . ARG A 1 170 ? 7.506 9.268 -20.404 1.00 76.50 170 ARG A O 1
ATOM 1267 N N . PRO A 1 171 ? 9.505 8.268 -20.272 1.00 77.56 171 PRO A N 1
ATOM 1268 C CA . PRO A 1 171 ? 9.027 6.933 -20.630 1.00 77.56 171 PRO A CA 1
ATOM 1269 C C . PRO A 1 171 ? 8.362 6.190 -19.458 1.00 77.56 171 PRO A C 1
ATOM 1271 O O . PRO A 1 171 ? 8.393 6.639 -18.313 1.00 77.56 171 PRO A O 1
ATOM 1274 N N . SER A 1 172 ? 7.766 5.026 -19.735 1.00 83.06 172 SER A N 1
ATOM 1275 C CA . SER A 1 172 ? 7.130 4.186 -18.714 1.00 83.06 172 SER A CA 1
ATOM 1276 C C . SER A 1 172 ? 8.121 3.203 -18.072 1.00 83.06 172 SER A C 1
ATOM 1278 O O . SER A 1 172 ? 8.815 2.458 -18.767 1.00 83.06 172 SER A O 1
ATOM 1280 N N . MET A 1 173 ? 8.156 3.153 -16.733 1.00 91.25 173 MET A N 1
ATOM 1281 C CA . MET A 1 173 ? 9.036 2.245 -15.977 1.00 91.25 173 MET A CA 1
ATOM 1282 C C . MET A 1 173 ? 8.854 0.748 -16.302 1.00 91.25 173 MET A C 1
ATOM 1284 O O . MET A 1 173 ? 9.868 0.051 -16.385 1.00 91.25 173 MET A O 1
ATOM 1288 N N . PRO A 1 174 ? 7.637 0.222 -16.573 1.00 94.06 174 PRO A N 1
ATOM 1289 C CA . PRO A 1 174 ? 7.478 -1.186 -16.939 1.00 94.06 174 PRO A CA 1
ATOM 1290 C C . PRO A 1 174 ? 8.338 -1.608 -18.134 1.00 94.06 174 PRO A C 1
ATOM 1292 O O . PRO A 1 174 ? 8.830 -2.731 -18.171 1.00 94.06 174 PRO A O 1
ATOM 1295 N N . ALA A 1 175 ? 8.562 -0.719 -19.109 1.00 93.38 175 ALA A N 1
ATOM 1296 C CA . ALA A 1 175 ? 9.403 -1.043 -20.256 1.00 93.38 175 ALA A CA 1
ATOM 1297 C C . ALA A 1 175 ? 10.871 -1.250 -19.855 1.00 93.38 175 ALA A C 1
ATOM 1299 O O . ALA A 1 175 ? 11.505 -2.157 -20.390 1.00 93.38 175 ALA A O 1
ATOM 1300 N N . ALA A 1 176 ? 11.390 -0.444 -18.923 1.00 94.06 176 ALA A N 1
ATOM 1301 C CA . ALA A 1 176 ? 12.765 -0.561 -18.444 1.00 94.06 176 ALA A CA 1
ATOM 1302 C C . ALA A 1 176 ? 12.961 -1.752 -17.508 1.00 94.06 176 ALA A C 1
ATOM 1304 O O . ALA A 1 176 ? 13.917 -2.499 -17.679 1.00 94.06 176 ALA A O 1
ATOM 1305 N N . LEU A 1 177 ? 12.026 -1.995 -16.586 1.00 95.12 177 LEU A N 1
ATOM 1306 C CA . LEU A 1 177 ? 12.076 -3.180 -15.725 1.00 95.12 177 LEU A CA 1
ATOM 1307 C C . LEU A 1 177 ? 11.913 -4.490 -16.501 1.00 95.12 177 LEU A C 1
ATOM 1309 O O . LEU A 1 177 ? 12.416 -5.517 -16.072 1.00 95.12 177 LEU A O 1
ATOM 1313 N N . ALA A 1 178 ? 11.247 -4.473 -17.657 1.00 96.06 178 ALA A N 1
ATOM 1314 C CA . ALA A 1 178 ? 11.145 -5.637 -18.534 1.00 96.06 178 ALA A CA 1
ATOM 1315 C C . ALA A 1 178 ? 12.470 -6.004 -19.245 1.00 96.06 178 ALA A C 1
ATOM 1317 O O . ALA A 1 178 ? 12.537 -7.053 -19.890 1.00 96.06 178 ALA A O 1
ATOM 1318 N N . CYS A 1 179 ? 13.508 -5.168 -19.138 1.00 96.06 179 CYS A N 1
ATOM 1319 C CA . CYS A 1 179 ? 14.858 -5.446 -19.619 1.00 96.06 179 CYS A CA 1
ATOM 1320 C C . CYS A 1 179 ? 15.668 -6.181 -18.536 1.00 96.06 179 CYS A C 1
ATOM 1322 O O . CYS A 1 179 ? 15.864 -5.665 -17.433 1.00 96.06 179 CYS A O 1
ATOM 1324 N N . ARG A 1 180 ? 16.143 -7.391 -18.850 1.00 95.62 180 ARG A N 1
ATOM 1325 C CA . ARG A 1 180 ? 16.726 -8.314 -17.866 1.00 95.62 180 ARG A CA 1
ATOM 1326 C C . ARG A 1 180 ? 18.002 -7.781 -17.224 1.00 95.62 180 ARG A C 1
ATOM 1328 O O . ARG A 1 180 ? 18.190 -7.972 -16.028 1.00 95.62 180 ARG A O 1
ATOM 1335 N N . HIS A 1 181 ? 18.877 -7.140 -17.997 1.00 96.38 181 HIS A N 1
ATOM 1336 C CA . HIS A 1 181 ? 20.161 -6.661 -17.482 1.00 96.38 181 HIS A CA 1
ATOM 1337 C C . HIS A 1 181 ? 20.048 -5.286 -16.814 1.00 96.38 181 HIS A C 1
ATOM 1339 O O . HIS A 1 181 ? 20.869 -4.952 -15.962 1.00 96.38 181 HIS A O 1
ATOM 1345 N N . LEU A 1 182 ? 18.999 -4.519 -17.125 1.00 95.31 182 LEU A N 1
ATOM 1346 C CA . LEU A 1 182 ? 18.694 -3.260 -16.437 1.00 95.31 182 LEU A CA 1
ATOM 1347 C C . LEU A 1 182 ? 17.979 -3.451 -15.098 1.00 95.31 182 LEU A C 1
ATOM 1349 O O . LEU A 1 182 ? 18.216 -2.665 -14.181 1.00 95.31 182 LEU A O 1
ATOM 1353 N N . ALA A 1 183 ? 17.132 -4.474 -14.954 1.00 94.94 183 ALA A N 1
ATOM 1354 C CA . ALA A 1 183 ? 16.376 -4.697 -13.720 1.00 94.94 183 ALA A CA 1
ATOM 1355 C C . ALA A 1 183 ? 17.265 -4.758 -12.451 1.00 94.94 183 ALA A C 1
ATOM 1357 O O . ALA A 1 183 ? 16.920 -4.084 -11.480 1.00 94.94 183 ALA A O 1
ATOM 1358 N N . PRO A 1 184 ? 18.432 -5.441 -12.436 1.00 94.69 184 PRO A N 1
ATOM 1359 C CA . PRO A 1 184 ? 19.353 -5.407 -11.297 1.00 94.69 184 PRO A CA 1
ATOM 1360 C C . PRO A 1 184 ? 19.894 -4.015 -10.961 1.00 94.69 184 PRO A C 1
ATOM 1362 O O . PRO A 1 184 ? 20.015 -3.688 -9.785 1.00 94.69 184 PRO A O 1
ATOM 1365 N N . LEU A 1 185 ? 20.194 -3.179 -11.964 1.00 93.88 185 LEU A N 1
ATOM 1366 C CA . LEU A 1 185 ? 20.680 -1.812 -11.733 1.00 93.88 185 LEU A CA 1
ATOM 1367 C C . LEU A 1 185 ? 19.595 -0.946 -11.081 1.00 93.88 185 LEU A C 1
ATOM 1369 O O . LEU A 1 185 ? 19.870 -0.231 -10.121 1.00 93.88 185 LEU A O 1
ATOM 1373 N N . LEU A 1 186 ? 18.359 -1.057 -11.571 1.00 93.00 186 LEU A N 1
ATOM 1374 C CA . LEU A 1 186 ? 17.188 -0.356 -11.038 1.00 93.00 186 LEU A CA 1
ATOM 1375 C C . LEU A 1 186 ? 16.881 -0.790 -9.594 1.00 93.00 186 LEU A C 1
ATOM 1377 O O . LEU A 1 186 ? 16.715 0.043 -8.707 1.00 93.00 186 LEU A O 1
ATOM 1381 N N . VAL A 1 187 ? 16.902 -2.099 -9.322 1.00 90.06 187 VAL A N 1
ATOM 1382 C CA . VAL A 1 187 ? 16.716 -2.647 -7.965 1.00 90.06 187 VAL A CA 1
ATOM 1383 C C . VAL A 1 187 ? 17.846 -2.235 -7.018 1.00 90.06 187 VAL A C 1
ATOM 1385 O O . VAL A 1 187 ? 17.589 -1.989 -5.842 1.00 90.06 187 VAL A O 1
ATOM 1388 N N . ALA A 1 188 ? 19.078 -2.111 -7.517 1.00 88.81 188 ALA A N 1
ATOM 1389 C CA . ALA A 1 188 ? 20.221 -1.625 -6.743 1.00 88.81 188 ALA A CA 1
ATOM 1390 C C . ALA A 1 188 ? 20.181 -0.108 -6.460 1.00 88.81 188 ALA A C 1
ATOM 1392 O O . ALA A 1 188 ? 21.092 0.407 -5.810 1.00 88.81 188 ALA A O 1
ATOM 1393 N N . GLY A 1 189 ? 19.145 0.603 -6.920 1.00 82.50 189 GLY A N 1
ATOM 1394 C CA . GLY A 1 189 ? 18.934 2.021 -6.636 1.00 82.50 189 GLY A CA 1
ATOM 1395 C C . GLY A 1 189 ? 19.407 2.966 -7.737 1.00 82.50 189 GLY A C 1
ATOM 1396 O O . GLY A 1 189 ? 19.582 4.156 -7.474 1.00 82.50 189 GLY A O 1
ATOM 1397 N N . ALA A 1 190 ? 19.610 2.486 -8.971 1.00 81.88 190 ALA A N 1
ATOM 1398 C CA . ALA A 1 190 ? 19.628 3.397 -10.109 1.00 81.88 190 ALA A CA 1
ATOM 1399 C C . ALA A 1 190 ? 18.245 4.067 -10.178 1.00 81.88 190 ALA A C 1
ATOM 1401 O O . ALA A 1 190 ? 17.267 3.423 -10.539 1.00 81.88 190 ALA A O 1
ATOM 1402 N N . ASP A 1 191 ? 18.163 5.343 -9.794 1.00 85.06 191 ASP A N 1
ATOM 1403 C CA . ASP A 1 191 ? 16.933 6.144 -9.800 1.00 85.06 191 ASP A CA 1
ATOM 1404 C C . ASP A 1 191 ? 16.947 7.108 -10.999 1.00 85.06 191 ASP A C 1
ATOM 1406 O O . ASP A 1 191 ? 17.158 8.314 -10.838 1.00 85.06 191 ASP A O 1
ATOM 1410 N N . PRO A 1 192 ? 16.775 6.609 -12.241 1.00 83.00 192 PRO A N 1
ATOM 1411 C CA . PRO A 1 192 ? 16.911 7.438 -13.435 1.00 83.00 192 PRO A CA 1
ATOM 1412 C C . PRO A 1 192 ? 15.817 8.507 -13.530 1.00 83.00 192 PRO A C 1
ATOM 1414 O O . PRO A 1 192 ? 15.992 9.502 -14.228 1.00 83.00 192 PRO A O 1
ATOM 1417 N N . LEU A 1 193 ? 14.693 8.319 -12.830 1.00 84.88 193 LEU A N 1
ATOM 1418 C CA . LEU A 1 193 ? 13.593 9.282 -12.780 1.00 84.88 193 LEU A CA 1
ATOM 1419 C C . LEU A 1 193 ? 13.734 10.298 -11.639 1.00 84.88 193 LEU A C 1
ATOM 1421 O O . LEU A 1 193 ? 12.948 11.246 -11.596 1.00 84.88 193 LEU A O 1
ATOM 1425 N N . GLY A 1 194 ? 14.732 10.136 -10.763 1.00 85.38 194 GLY A N 1
ATOM 1426 C CA . GLY A 1 194 ? 15.025 11.062 -9.673 1.00 85.38 194 GLY A CA 1
ATOM 1427 C C . GLY A 1 194 ? 13.851 11.247 -8.718 1.00 85.38 194 GLY A C 1
ATOM 1428 O O . GLY A 1 194 ? 13.568 12.379 -8.325 1.00 85.38 194 GLY A O 1
ATOM 1429 N N . LEU A 1 195 ? 13.133 10.165 -8.399 1.00 84.88 195 LEU A N 1
ATOM 1430 C CA . LEU A 1 195 ? 12.005 10.213 -7.474 1.00 84.88 195 LEU A CA 1
ATOM 1431 C C . LEU A 1 195 ? 12.493 10.646 -6.082 1.00 84.88 195 LEU A C 1
ATOM 1433 O O . LEU A 1 195 ? 11.944 11.575 -5.493 1.00 84.88 195 LEU A O 1
ATOM 1437 N N . GLY A 1 196 ? 13.579 10.042 -5.593 1.00 88.25 196 GLY A N 1
ATOM 1438 C CA . GLY A 1 196 ? 14.066 10.247 -4.229 1.00 88.25 196 GLY A CA 1
ATOM 1439 C C . GLY A 1 196 ? 13.117 9.709 -3.146 1.00 88.25 196 GLY A C 1
ATOM 1440 O O . GLY A 1 196 ? 11.936 9.456 -3.379 1.00 88.25 196 GLY A O 1
ATOM 1441 N N . GLU A 1 197 ? 13.644 9.540 -1.932 1.00 90.19 197 GLU A N 1
ATOM 1442 C CA . GLU A 1 197 ? 12.944 8.860 -0.829 1.00 90.19 197 GLU A CA 1
ATOM 1443 C C . GLU A 1 197 ? 11.669 9.582 -0.384 1.00 90.19 197 GLU A C 1
ATOM 1445 O O . GLU A 1 197 ? 10.601 8.979 -0.336 1.00 90.19 197 GLU A O 1
ATOM 1450 N N . GLU A 1 198 ? 11.749 10.891 -0.135 1.00 89.56 198 GLU A N 1
ATOM 1451 C CA . GLU A 1 198 ? 10.606 11.684 0.332 1.00 89.56 198 GLU A CA 1
ATOM 1452 C C . GLU A 1 198 ? 9.409 11.600 -0.630 1.00 89.56 198 GLU A C 1
ATOM 1454 O O . GLU A 1 198 ? 8.272 11.404 -0.197 1.00 89.56 198 GLU A O 1
ATOM 1459 N N . HIS A 1 199 ? 9.651 11.683 -1.943 1.00 88.31 199 HIS A N 1
ATOM 1460 C CA . HIS A 1 199 ? 8.568 11.609 -2.924 1.00 88.31 199 HIS A CA 1
ATOM 1461 C C . HIS A 1 199 ? 8.073 10.184 -3.141 1.00 88.31 199 HIS A C 1
ATOM 1463 O O . HIS A 1 199 ? 6.885 10.014 -3.402 1.00 88.31 199 HIS A O 1
ATOM 1469 N N . ALA A 1 200 ? 8.941 9.171 -3.059 1.00 91.00 200 ALA A N 1
ATOM 1470 C CA . ALA A 1 200 ? 8.518 7.778 -3.154 1.00 91.00 200 ALA A CA 1
ATOM 1471 C C . ALA A 1 200 ? 7.534 7.438 -2.028 1.00 91.00 200 ALA A C 1
ATOM 1473 O O . ALA A 1 200 ? 6.440 6.933 -2.293 1.00 91.00 200 ALA A O 1
ATOM 1474 N N . THR A 1 201 ? 7.880 7.821 -0.798 1.00 89.69 201 THR A N 1
ATOM 1475 C CA . THR A 1 201 ? 7.025 7.657 0.380 1.00 89.69 201 THR A CA 1
ATOM 1476 C C . THR A 1 201 ? 5.726 8.447 0.243 1.00 89.69 201 THR A C 1
ATOM 1478 O O . THR A 1 201 ? 4.649 7.898 0.472 1.00 89.69 201 THR A O 1
ATOM 1481 N N . ALA A 1 202 ? 5.791 9.713 -0.188 1.00 88.12 202 ALA A N 1
ATOM 1482 C CA . ALA A 1 202 ? 4.596 10.531 -0.396 1.00 88.12 202 ALA A CA 1
ATOM 1483 C C . ALA A 1 202 ? 3.674 9.948 -1.481 1.00 88.12 202 ALA A C 1
ATOM 1485 O O . ALA A 1 202 ? 2.466 9.866 -1.284 1.00 88.12 202 ALA A O 1
ATOM 1486 N N . LEU A 1 203 ? 4.226 9.489 -2.607 1.00 91.19 203 LEU A N 1
ATOM 1487 C CA . LEU A 1 203 ? 3.453 8.893 -3.697 1.00 91.19 203 LEU A CA 1
ATOM 1488 C C . LEU A 1 203 ? 2.731 7.619 -3.246 1.00 91.19 203 LEU A C 1
ATOM 1490 O O . LEU A 1 203 ? 1.545 7.459 -3.530 1.00 91.19 203 LEU A O 1
ATOM 1494 N N . ALA A 1 204 ? 3.425 6.728 -2.535 1.00 93.31 204 ALA A N 1
ATOM 1495 C CA . ALA A 1 204 ? 2.816 5.517 -1.998 1.00 93.31 204 ALA A CA 1
ATOM 1496 C C . ALA A 1 204 ? 1.713 5.846 -0.981 1.00 93.31 204 ALA A C 1
ATOM 1498 O O . ALA A 1 204 ? 0.610 5.310 -1.091 1.00 93.31 204 ALA A O 1
ATOM 1499 N N . ALA A 1 205 ? 1.980 6.762 -0.043 1.00 87.31 205 ALA A N 1
ATOM 1500 C CA . ALA A 1 205 ? 1.018 7.186 0.972 1.00 87.31 205 ALA A CA 1
ATOM 1501 C C . ALA A 1 205 ? -0.252 7.801 0.359 1.00 87.31 205 ALA A C 1
ATOM 1503 O O . ALA A 1 205 ? -1.357 7.396 0.711 1.00 87.31 205 ALA A O 1
ATOM 1504 N N . GLU A 1 206 ? -0.112 8.707 -0.611 1.00 91.81 206 GLU A N 1
ATOM 1505 C CA . GLU A 1 206 ? -1.245 9.367 -1.275 1.00 91.81 206 GLU A CA 1
ATOM 1506 C C . GLU A 1 206 ? -2.105 8.378 -2.078 1.00 91.81 206 GLU A C 1
ATOM 1508 O O . GLU A 1 206 ? -3.336 8.431 -2.028 1.00 91.81 206 GLU A O 1
ATOM 1513 N N . LEU A 1 207 ? -1.494 7.418 -2.787 1.00 94.56 207 LEU A N 1
ATOM 1514 C CA . LEU A 1 207 ? -2.259 6.378 -3.489 1.00 94.56 207 LEU A CA 1
ATOM 1515 C C . LEU A 1 207 ? -2.948 5.413 -2.516 1.00 94.56 207 LEU A C 1
ATOM 1517 O O . LEU A 1 207 ? -4.076 4.994 -2.775 1.00 94.56 207 LEU A O 1
ATOM 1521 N N . ILE A 1 208 ? -2.299 5.069 -1.403 1.00 92.62 208 ILE A N 1
ATOM 1522 C CA . ILE A 1 208 ? -2.896 4.263 -0.331 1.00 92.62 208 ILE A CA 1
ATOM 1523 C C . ILE A 1 208 ? -4.111 4.988 0.261 1.00 92.62 208 ILE A C 1
ATOM 1525 O O . ILE A 1 208 ? -5.186 4.392 0.360 1.00 92.62 208 ILE A O 1
ATOM 1529 N N . ALA A 1 209 ? -3.984 6.277 0.578 1.00 85.25 209 ALA A N 1
ATOM 1530 C CA . ALA A 1 209 ? -5.086 7.096 1.072 1.00 85.25 209 ALA A CA 1
ATOM 1531 C C . ALA A 1 209 ? -6.232 7.187 0.047 1.00 85.25 209 ALA A C 1
ATOM 1533 O O . ALA A 1 209 ? -7.407 7.043 0.400 1.00 85.25 209 ALA A O 1
ATOM 1534 N N . ALA A 1 210 ? -5.909 7.343 -1.241 1.00 91.00 210 ALA A N 1
ATOM 1535 C CA . ALA A 1 210 ? -6.890 7.353 -2.322 1.00 91.00 210 ALA A CA 1
ATOM 1536 C C . ALA A 1 210 ? -7.635 6.013 -2.457 1.00 91.00 210 ALA A C 1
ATOM 1538 O O . ALA A 1 210 ? -8.862 6.000 -2.592 1.00 91.00 210 ALA A O 1
ATOM 1539 N N . LEU A 1 211 ? -6.922 4.883 -2.373 1.00 92.44 211 LEU A N 1
ATOM 1540 C CA . LEU A 1 211 ? -7.520 3.545 -2.385 1.00 92.44 211 LEU A CA 1
ATOM 1541 C C . LEU A 1 211 ? -8.483 3.367 -1.214 1.00 92.44 211 LEU A C 1
ATOM 1543 O O . LEU A 1 211 ? -9.620 2.958 -1.423 1.00 92.44 211 LEU A O 1
ATOM 1547 N N . ARG A 1 212 ? -8.068 3.725 0.000 1.00 86.88 212 ARG A N 1
ATOM 1548 C CA . ARG A 1 212 ? -8.900 3.588 1.204 1.00 86.88 212 ARG A CA 1
ATOM 1549 C C . ARG A 1 212 ? -10.102 4.534 1.201 1.00 86.88 212 ARG A C 1
ATOM 1551 O O . ARG A 1 212 ? -11.169 4.176 1.686 1.00 86.88 212 ARG A O 1
ATOM 1558 N N . THR A 1 213 ? -9.964 5.711 0.592 1.00 87.00 213 THR A N 1
ATOM 1559 C CA . THR A 1 213 ? -11.085 6.639 0.372 1.00 87.00 213 THR A CA 1
ATOM 1560 C C . THR A 1 213 ? -12.124 6.042 -0.576 1.00 87.00 213 THR A C 1
ATOM 1562 O O . THR A 1 213 ? -13.326 6.166 -0.346 1.00 87.00 213 THR A O 1
ATOM 1565 N N . ARG A 1 214 ? -11.671 5.401 -1.659 1.00 92.44 214 ARG A N 1
ATOM 1566 C CA . ARG A 1 214 ? -12.554 4.808 -2.669 1.00 92.44 214 ARG A CA 1
ATOM 1567 C C . ARG A 1 214 ? -13.185 3.494 -2.213 1.00 92.44 214 ARG A C 1
ATOM 1569 O O . ARG A 1 214 ? -14.355 3.253 -2.505 1.00 92.44 214 ARG A O 1
ATOM 1576 N N . TYR A 1 215 ? -12.412 2.662 -1.529 1.00 86.69 215 TYR A N 1
ATOM 1577 C CA . TYR A 1 215 ? -12.804 1.352 -1.023 1.00 86.69 215 TYR A CA 1
ATOM 1578 C C . TYR A 1 215 ? -12.706 1.373 0.508 1.00 86.69 215 TYR A C 1
ATOM 1580 O O . TYR A 1 215 ? -11.754 0.828 1.074 1.00 86.69 215 TYR A O 1
ATOM 1588 N N . PRO A 1 216 ? -13.641 2.056 1.196 1.00 78.25 216 PRO A N 1
ATOM 1589 C CA . PRO A 1 216 ? -13.626 2.101 2.648 1.00 78.25 216 PRO A CA 1
ATOM 1590 C C . PRO A 1 216 ? -13.793 0.683 3.193 1.00 78.25 216 PRO A C 1
ATOM 1592 O O . PRO A 1 216 ? -14.717 -0.033 2.801 1.00 78.25 216 PRO A O 1
ATOM 1595 N N . ALA A 1 217 ? -12.904 0.285 4.101 1.00 69.62 217 ALA A N 1
ATOM 1596 C CA . ALA A 1 217 ? -13.038 -0.983 4.797 1.00 69.62 217 ALA A CA 1
ATOM 1597 C C . ALA A 1 217 ? -14.348 -0.988 5.598 1.00 69.62 217 ALA A C 1
ATOM 1599 O O . ALA A 1 217 ? -14.648 -0.030 6.320 1.00 69.62 217 ALA A O 1
ATOM 1600 N N . ASP A 1 218 ? -15.120 -2.072 5.502 1.00 66.81 218 ASP A N 1
ATOM 1601 C CA . ASP A 1 218 ? -16.289 -2.281 6.359 1.00 66.81 218 ASP A CA 1
ATOM 1602 C C . ASP A 1 218 ? -15.825 -2.697 7.764 1.00 66.81 218 ASP A C 1
ATOM 1604 O O . ASP A 1 218 ? -15.953 -3.844 8.193 1.00 66.81 218 ASP A O 1
ATOM 1608 N N . THR A 1 219 ? -15.216 -1.756 8.484 1.00 62.12 219 THR A N 1
ATOM 1609 C CA . THR A 1 219 ? -14.679 -1.964 9.838 1.00 62.12 219 THR A CA 1
ATOM 1610 C C . THR A 1 219 ? -15.771 -2.292 10.852 1.00 62.12 219 THR A C 1
ATOM 1612 O O . THR A 1 219 ? -15.498 -2.955 11.852 1.00 62.12 219 THR A O 1
ATOM 1615 N N . ALA A 1 220 ? -17.025 -1.931 10.562 1.00 57.81 220 ALA A N 1
ATOM 1616 C CA . ALA A 1 220 ? -18.178 -2.304 11.374 1.00 57.81 220 ALA A CA 1
ATOM 1617 C C . ALA A 1 220 ? -18.451 -3.822 11.365 1.00 57.81 220 ALA A C 1
ATOM 1619 O O . ALA A 1 220 ? -19.126 -4.327 12.265 1.00 57.81 220 ALA A O 1
ATOM 1620 N N . SER A 1 221 ? -17.920 -4.556 10.381 1.00 65.62 221 SER A N 1
ATOM 1621 C CA . SER A 1 221 ? -18.102 -6.005 10.254 1.00 65.62 221 SER A CA 1
ATOM 1622 C C . SER A 1 221 ? -17.066 -6.844 11.013 1.00 65.62 221 SER A C 1
ATOM 1624 O O . SER A 1 221 ? -17.302 -8.034 11.231 1.00 65.62 221 SER A O 1
ATOM 1626 N N . LEU A 1 222 ? -15.945 -6.251 11.452 1.00 81.94 222 LEU A N 1
ATOM 1627 C CA . LEU A 1 222 ? -14.881 -7.005 12.116 1.00 81.94 222 LEU A CA 1
ATOM 1628 C C . LEU A 1 222 ? -15.308 -7.419 13.529 1.00 81.94 222 LEU A C 1
ATOM 1630 O O . LEU A 1 222 ? -15.856 -6.627 14.301 1.00 81.94 222 LEU A O 1
ATOM 1634 N N . ASP A 1 223 ? -15.057 -8.674 13.888 1.00 90.12 223 ASP A N 1
ATOM 1635 C CA . ASP A 1 223 ? -15.114 -9.103 15.280 1.00 90.12 223 ASP A CA 1
ATOM 1636 C C . ASP A 1 223 ? -13.837 -8.680 16.030 1.00 90.12 223 ASP A C 1
ATOM 1638 O O . ASP A 1 223 ? -12.904 -8.116 15.455 1.00 90.12 223 ASP A O 1
ATOM 1642 N N . TRP A 1 224 ? -13.801 -8.889 17.349 1.00 92.56 224 TRP A N 1
ATOM 1643 C CA . TRP A 1 224 ? -12.654 -8.478 18.164 1.00 92.56 224 TRP A CA 1
ATOM 1644 C C . TRP A 1 224 ? -11.320 -9.100 17.714 1.00 92.56 224 TRP A C 1
ATOM 1646 O O . TRP A 1 224 ? -10.355 -8.341 17.597 1.00 92.56 224 TRP A O 1
ATOM 1656 N N . PRO A 1 225 ? -11.232 -10.421 17.451 1.00 93.81 225 PRO A N 1
ATOM 1657 C CA . PRO A 1 225 ? -10.027 -11.033 16.899 1.00 93.81 225 PRO A CA 1
ATOM 1658 C C . PRO A 1 225 ? -9.544 -10.363 15.615 1.00 93.81 225 PRO A C 1
ATOM 1660 O O . PRO A 1 225 ? -8.388 -9.943 15.569 1.00 93.81 225 PRO A O 1
ATOM 1663 N N . ALA A 1 226 ? -10.424 -10.186 14.624 1.00 90.50 226 ALA A N 1
ATOM 1664 C CA . ALA A 1 226 ? -10.045 -9.592 13.346 1.00 90.50 226 ALA A CA 1
ATOM 1665 C C . ALA A 1 226 ? -9.636 -8.115 13.488 1.00 90.50 226 ALA A C 1
ATOM 1667 O O . ALA A 1 226 ? -8.662 -7.678 12.877 1.00 90.50 226 ALA A O 1
ATOM 1668 N N . LEU A 1 227 ? -10.326 -7.348 14.342 1.00 92.69 227 LEU A N 1
ATOM 1669 C CA . LEU A 1 227 ? -9.978 -5.955 14.634 1.00 92.69 227 LEU A CA 1
ATOM 1670 C C . LEU A 1 227 ? -8.582 -5.836 15.271 1.00 92.69 227 LEU A C 1
ATOM 1672 O O . LEU A 1 227 ? -7.779 -4.996 14.865 1.00 92.69 227 LEU A O 1
ATOM 1676 N N . VAL A 1 228 ? -8.274 -6.677 16.263 1.00 94.31 228 VAL A N 1
ATOM 1677 C CA . VAL A 1 228 ? -6.973 -6.667 16.952 1.00 94.31 228 VAL A CA 1
ATOM 1678 C C . VAL A 1 228 ? -5.852 -7.130 16.026 1.00 94.31 228 VAL A C 1
ATOM 1680 O O . VAL A 1 228 ? -4.801 -6.491 15.992 1.00 94.31 228 VAL A O 1
ATOM 1683 N N . GLU A 1 229 ? -6.069 -8.210 15.273 1.00 92.31 229 GLU A N 1
ATOM 1684 C CA . GLU A 1 229 ? -5.103 -8.724 14.300 1.00 92.31 229 GLU A CA 1
ATOM 1685 C C . GLU A 1 229 ? -4.755 -7.656 13.263 1.00 92.31 229 GLU A C 1
ATOM 1687 O O . GLU A 1 229 ? -3.576 -7.374 13.047 1.00 92.31 229 GLU A O 1
ATOM 1692 N N . ARG A 1 230 ? -5.768 -6.975 12.715 1.00 89.75 230 ARG A N 1
ATOM 1693 C CA . ARG A 1 230 ? -5.567 -5.913 11.729 1.00 89.75 230 ARG A CA 1
ATOM 1694 C C . ARG A 1 230 ? -4.775 -4.729 12.282 1.00 89.75 230 ARG A C 1
ATOM 1696 O O . ARG A 1 230 ? -3.873 -4.224 11.618 1.00 89.75 230 ARG A O 1
ATOM 1703 N N . ILE A 1 231 ? -5.081 -4.292 13.505 1.00 92.50 231 ILE A N 1
ATOM 1704 C CA . ILE A 1 231 ? -4.335 -3.213 14.170 1.00 92.50 231 ILE A CA 1
ATOM 1705 C C . ILE A 1 231 ? -2.875 -3.618 14.400 1.00 92.50 231 ILE A C 1
ATOM 1707 O O . ILE A 1 231 ? -1.978 -2.801 14.210 1.00 92.50 231 ILE A O 1
ATOM 1711 N N . LEU A 1 232 ? -2.620 -4.859 14.816 1.00 92.19 232 LEU A N 1
ATOM 1712 C CA . LEU A 1 232 ? -1.264 -5.358 15.047 1.00 92.19 232 LEU A CA 1
ATOM 1713 C C . LEU A 1 232 ? -0.468 -5.495 13.747 1.00 92.19 232 LEU A C 1
ATOM 1715 O O . LEU A 1 232 ? 0.703 -5.129 13.731 1.00 92.19 232 LEU A O 1
ATOM 1719 N N . GLU A 1 233 ? -1.106 -5.952 12.667 1.00 88.44 233 GLU A N 1
ATOM 1720 C CA . GLU A 1 233 ? -0.509 -6.022 11.331 1.00 88.44 233 GLU A CA 1
ATOM 1721 C C . GLU A 1 233 ? -0.074 -4.632 10.849 1.00 88.44 233 GLU A C 1
ATOM 1723 O O . GLU A 1 233 ? 1.083 -4.446 10.483 1.00 88.44 233 GLU A O 1
ATOM 1728 N N . LEU A 1 234 ? -0.969 -3.638 10.922 1.00 85.25 234 LEU A N 1
ATOM 1729 C CA . LEU A 1 234 ? -0.670 -2.259 10.514 1.00 85.25 234 LEU A CA 1
ATOM 1730 C C . LEU A 1 234 ? 0.410 -1.596 11.378 1.00 85.25 234 LEU A C 1
ATOM 1732 O O . LEU A 1 234 ? 1.087 -0.684 10.915 1.00 85.25 234 LEU A O 1
ATOM 1736 N N . ARG A 1 235 ? 0.571 -2.045 12.626 1.00 88.75 235 ARG A N 1
ATOM 1737 C CA . ARG A 1 235 ? 1.632 -1.591 13.537 1.00 88.75 235 ARG A CA 1
ATOM 1738 C C . ARG A 1 235 ? 2.927 -2.397 13.412 1.00 88.75 235 ARG A C 1
ATOM 1740 O O . ARG A 1 235 ? 3.863 -2.112 14.154 1.00 88.75 235 ARG A O 1
ATOM 1747 N N . GLU A 1 236 ? 2.960 -3.427 12.565 1.00 86.25 236 GLU A N 1
ATOM 1748 C CA . GLU A 1 236 ? 4.060 -4.398 12.474 1.00 86.25 236 GLU A CA 1
ATOM 1749 C C . GLU A 1 236 ? 4.450 -4.981 13.850 1.00 86.25 236 GLU A C 1
ATOM 1751 O O . GLU A 1 236 ? 5.618 -5.208 14.169 1.00 86.25 236 GLU A O 1
ATOM 1756 N N . ALA A 1 237 ? 3.449 -5.212 14.702 1.00 88.00 237 ALA A N 1
ATOM 1757 C CA . ALA A 1 237 ? 3.626 -5.593 16.096 1.00 88.00 237 ALA A CA 1
ATOM 1758 C C . ALA A 1 237 ? 3.026 -6.969 16.397 1.00 88.00 237 ALA A C 1
ATOM 1760 O O . ALA A 1 237 ? 2.166 -7.486 15.689 1.00 88.00 237 ALA A O 1
ATOM 1761 N N . THR A 1 238 ? 3.454 -7.572 17.506 1.00 88.38 238 THR A N 1
ATOM 1762 C CA . THR A 1 238 ? 2.886 -8.834 17.999 1.00 88.38 238 THR A CA 1
ATOM 1763 C C . THR A 1 238 ? 2.021 -8.585 19.231 1.00 88.38 238 THR A C 1
ATOM 1765 O O . THR A 1 238 ? 2.411 -7.861 20.149 1.00 88.38 238 THR A O 1
ATOM 1768 N N . GLY A 1 239 ? 0.834 -9.193 19.249 1.00 86.25 239 GLY A N 1
ATOM 1769 C CA . GLY A 1 239 ? -0.101 -9.118 20.370 1.00 86.25 239 GLY A CA 1
ATOM 1770 C C . GLY A 1 239 ? 0.384 -9.872 21.608 1.00 86.25 239 GLY A C 1
ATOM 1771 O O . GLY A 1 239 ? 1.320 -10.673 21.556 1.00 86.25 239 GLY A O 1
ATOM 1772 N N . ARG A 1 240 ? -0.279 -9.632 22.743 1.00 92.62 240 ARG A N 1
ATOM 1773 C CA . ARG A 1 240 ? -0.093 -10.437 23.958 1.00 92.62 240 ARG A CA 1
ATOM 1774 C C . ARG A 1 240 ? -1.075 -11.602 23.961 1.00 92.62 240 ARG A C 1
ATOM 1776 O O . ARG A 1 240 ? -2.115 -11.561 23.311 1.00 92.62 240 ARG A O 1
ATOM 1783 N N . ALA A 1 241 ? -0.753 -12.638 24.731 1.00 94.44 241 ALA A N 1
ATOM 1784 C CA . ALA A 1 241 ? -1.694 -13.725 24.963 1.00 94.44 241 ALA A CA 1
ATOM 1785 C C . ALA A 1 241 ? -3.011 -13.184 25.566 1.00 94.44 241 ALA A C 1
ATOM 1787 O O . ALA A 1 241 ? -2.962 -12.237 26.353 1.00 94.44 241 ALA A O 1
ATOM 1788 N N . PRO A 1 242 ? -4.169 -13.772 25.227 1.00 97.38 242 PRO A N 1
ATOM 1789 C CA . PRO A 1 242 ? -5.449 -13.447 25.847 1.00 97.38 242 PRO A CA 1
ATOM 1790 C C . PRO A 1 242 ? -5.444 -13.524 27.379 1.00 97.38 242 PRO A C 1
ATOM 1792 O O . PRO A 1 242 ? -4.863 -14.445 27.958 1.00 97.38 242 PRO A O 1
ATOM 1795 N N . ALA A 1 243 ? -6.182 -12.627 28.034 1.00 97.00 243 ALA A N 1
ATOM 1796 C CA . ALA A 1 243 ? -6.429 -12.697 29.469 1.00 97.00 243 ALA A CA 1
ATOM 1797 C C . ALA A 1 243 ? -7.397 -13.842 29.792 1.00 97.00 243 ALA A C 1
ATOM 1799 O O . ALA A 1 243 ? -8.433 -14.020 29.139 1.00 97.00 243 ALA A O 1
ATOM 1800 N N . SER A 1 244 ? -7.113 -14.606 30.848 1.00 97.25 244 SER A N 1
ATOM 1801 C CA . SER A 1 244 ? -8.047 -15.637 31.294 1.00 97.25 244 SER A CA 1
ATOM 1802 C C . SER A 1 244 ? -9.262 -15.017 31.997 1.00 97.25 244 SER A C 1
ATOM 1804 O O . SER A 1 244 ? -9.217 -13.908 32.533 1.00 97.25 244 SER A O 1
ATOM 1806 N N . THR A 1 245 ? -10.363 -15.770 32.093 1.00 97.06 245 THR A N 1
ATOM 1807 C CA . THR A 1 245 ? -11.536 -15.336 32.883 1.00 97.06 245 THR A CA 1
ATOM 1808 C C . THR A 1 245 ? -11.165 -15.051 34.343 1.00 97.06 245 THR A C 1
ATOM 1810 O O . THR A 1 245 ? -11.727 -14.148 34.965 1.00 97.06 245 THR A O 1
ATOM 1813 N N . ARG A 1 246 ? -10.187 -15.789 34.888 1.00 97.25 246 ARG A N 1
ATOM 1814 C CA . ARG A 1 246 ? -9.676 -15.583 36.245 1.00 97.25 246 ARG A CA 1
ATOM 1815 C C . ARG A 1 246 ? -8.962 -14.239 36.379 1.00 97.25 246 ARG A C 1
ATOM 1817 O O . ARG A 1 246 ? -9.176 -13.565 37.383 1.00 97.25 246 ARG A O 1
ATOM 1824 N N . ASP A 1 247 ? -8.161 -13.851 35.391 1.00 97.62 247 ASP A N 1
ATOM 1825 C CA . ASP A 1 247 ? -7.404 -12.593 35.421 1.00 97.62 247 ASP A CA 1
ATOM 1826 C C . ASP A 1 247 ? -8.339 -11.387 35.338 1.00 97.62 247 ASP A C 1
ATOM 1828 O O . ASP A 1 247 ? -8.213 -10.453 36.129 1.00 97.62 247 ASP A O 1
ATOM 1832 N N . ILE A 1 248 ? -9.349 -11.453 34.463 1.00 97.94 248 ILE A N 1
ATOM 1833 C CA . ILE A 1 248 ? -10.382 -10.414 34.346 1.00 97.94 248 ILE A CA 1
ATOM 1834 C C . ILE A 1 248 ? -11.168 -10.290 35.658 1.00 97.94 248 ILE A C 1
ATOM 1836 O O . ILE A 1 248 ? -11.310 -9.192 36.187 1.00 97.94 248 ILE A O 1
ATOM 1840 N N . THR A 1 249 ? -11.603 -11.413 36.240 1.00 98.00 249 THR A N 1
ATOM 1841 C CA . THR A 1 249 ? -12.338 -11.408 37.520 1.00 98.00 249 THR A CA 1
ATOM 1842 C C . THR A 1 249 ? -11.483 -10.831 38.655 1.00 98.00 249 THR A C 1
ATOM 1844 O O . THR A 1 249 ? -11.975 -10.077 39.495 1.00 98.00 249 THR A O 1
ATOM 1847 N N . ALA A 1 250 ? -10.188 -11.163 38.696 1.00 97.62 250 ALA A N 1
ATOM 1848 C CA . ALA A 1 250 ? -9.262 -10.620 39.685 1.00 97.62 250 ALA A CA 1
ATOM 1849 C C . ALA A 1 250 ? -9.055 -9.107 39.507 1.00 97.62 250 ALA A C 1
ATOM 1851 O O . ALA A 1 250 ? -8.989 -8.377 40.500 1.00 97.62 250 ALA A O 1
ATOM 1852 N N . ALA A 1 251 ? -8.997 -8.629 38.261 1.00 97.56 251 ALA A N 1
ATOM 1853 C CA . ALA A 1 251 ? -8.943 -7.206 37.957 1.00 97.56 251 ALA A CA 1
ATOM 1854 C C . ALA A 1 251 ? -10.214 -6.491 38.438 1.00 97.56 251 ALA A C 1
ATOM 1856 O O . ALA A 1 251 ? -10.109 -5.536 39.201 1.00 97.56 251 ALA A O 1
ATOM 1857 N N . GLU A 1 252 ? -11.405 -6.985 38.096 1.00 97.00 252 GLU A N 1
ATOM 1858 C CA . GLU A 1 252 ? -12.688 -6.408 38.533 1.00 97.00 252 GLU A CA 1
ATOM 1859 C C . GLU A 1 252 ? -12.824 -6.371 40.061 1.00 97.00 252 GLU A C 1
ATOM 1861 O O . GLU A 1 252 ? -13.225 -5.353 40.631 1.00 97.00 252 GLU A O 1
ATOM 1866 N N . ALA A 1 253 ? -12.407 -7.440 40.748 1.00 96.38 253 ALA A N 1
ATOM 1867 C CA . ALA A 1 253 ? -12.386 -7.486 42.208 1.00 96.38 253 ALA A CA 1
ATOM 1868 C C . ALA A 1 253 ? -11.456 -6.419 42.810 1.00 96.38 253 ALA A C 1
ATOM 1870 O O . ALA A 1 253 ? -11.811 -5.777 43.798 1.00 96.38 253 ALA A O 1
ATOM 1871 N N . ARG A 1 254 ? -10.285 -6.190 42.202 1.00 95.44 254 ARG A N 1
ATOM 1872 C CA . ARG A 1 254 ? -9.338 -5.146 42.623 1.00 95.44 254 ARG A CA 1
ATOM 1873 C C . ARG A 1 254 ? -9.852 -3.735 42.334 1.00 95.44 254 ARG A C 1
ATOM 1875 O O . ARG A 1 254 ? -9.589 -2.826 43.116 1.00 95.44 254 ARG A O 1
ATOM 1882 N N . LEU A 1 255 ? -10.565 -3.549 41.227 1.00 94.81 255 LEU A N 1
ATOM 1883 C CA . LEU A 1 255 ? -11.181 -2.274 40.852 1.00 94.81 255 LEU A CA 1
ATOM 1884 C C . LEU A 1 255 ? -12.448 -1.978 41.674 1.00 94.81 255 LEU A C 1
ATOM 1886 O O . LEU A 1 255 ? -12.855 -0.822 41.775 1.00 94.81 255 LEU A O 1
ATOM 1890 N N . GLY A 1 256 ? -13.063 -3.006 42.268 1.00 93.44 256 GLY A N 1
ATOM 1891 C CA . GLY A 1 256 ? -14.310 -2.902 43.028 1.00 93.44 256 GLY A CA 1
ATOM 1892 C C . GLY A 1 256 ? -15.553 -2.711 42.150 1.00 93.44 256 GLY A C 1
ATOM 1893 O O . GLY A 1 256 ? -16.593 -2.283 42.654 1.00 93.44 256 GLY A O 1
ATOM 1894 N N . ARG A 1 257 ? -15.452 -2.982 40.842 1.00 91.94 257 ARG A N 1
ATOM 1895 C CA . ARG A 1 257 ? -16.541 -2.853 39.863 1.00 91.94 257 ARG A CA 1
ATOM 1896 C C . ARG A 1 257 ? -16.250 -3.705 38.625 1.00 91.94 257 ARG A C 1
ATOM 1898 O O . ARG A 1 257 ? -15.093 -3.915 38.271 1.00 91.94 257 ARG A O 1
ATOM 1905 N N . GLU A 1 258 ? -17.312 -4.140 37.958 1.00 94.69 258 GLU A N 1
ATOM 1906 C CA . GLU A 1 258 ? -17.228 -4.809 36.659 1.00 94.69 258 GLU A CA 1
ATOM 1907 C C . GLU A 1 258 ? -16.749 -3.865 35.547 1.00 94.69 258 GLU A C 1
ATOM 1909 O O . GLU A 1 258 ? -17.161 -2.700 35.459 1.00 94.69 258 GLU A O 1
ATOM 1914 N N . LEU A 1 259 ? -15.894 -4.396 34.677 1.00 95.75 259 LEU A N 1
ATOM 1915 C CA . LEU A 1 259 ? -15.406 -3.714 33.486 1.00 95.75 259 LEU A CA 1
ATOM 1916 C C . LEU A 1 259 ? -16.497 -3.673 32.397 1.00 95.75 259 LEU A C 1
ATOM 1918 O O . LEU A 1 259 ? -17.393 -4.525 32.379 1.00 95.75 259 LEU A O 1
ATOM 1922 N N . PRO A 1 260 ? -16.426 -2.713 31.454 1.00 95.44 260 PRO A N 1
ATOM 1923 C CA . PRO A 1 260 ? -17.294 -2.701 30.279 1.00 95.44 260 PRO A CA 1
ATOM 1924 C C . PRO A 1 260 ? -17.296 -4.062 29.553 1.00 95.44 260 PRO A C 1
ATOM 1926 O O . PRO A 1 260 ? -16.231 -4.673 29.420 1.00 95.44 260 PRO A O 1
ATOM 1929 N N . PRO A 1 261 ? -18.452 -4.568 29.073 1.00 94.75 261 PRO A N 1
ATOM 1930 C CA . PRO A 1 261 ? -18.520 -5.844 28.359 1.00 94.75 261 PRO A CA 1
ATOM 1931 C C . PRO A 1 261 ? -17.557 -5.940 27.171 1.00 94.75 261 PRO A C 1
ATOM 1933 O O . PRO A 1 261 ? -16.830 -6.921 27.062 1.00 94.75 261 PRO A O 1
ATOM 1936 N N . ASP A 1 262 ? -17.491 -4.894 26.354 1.00 94.81 262 ASP A N 1
ATOM 1937 C CA . ASP A 1 262 ? -16.630 -4.811 25.177 1.00 94.81 262 ASP A CA 1
ATOM 1938 C C . ASP A 1 262 ? -15.137 -4.757 25.539 1.00 94.81 262 ASP A C 1
ATOM 1940 O O . ASP A 1 262 ? -14.322 -5.390 24.877 1.00 94.81 262 ASP A O 1
ATOM 1944 N N . TYR A 1 263 ? -14.771 -4.095 26.640 1.00 97.12 263 TYR A N 1
ATOM 1945 C CA . TYR A 1 263 ? -13.395 -4.122 27.145 1.00 97.12 263 TYR A CA 1
ATOM 1946 C C . TYR A 1 263 ? -12.997 -5.504 27.694 1.00 97.12 263 TYR A C 1
ATOM 1948 O O . TYR A 1 263 ? -11.853 -5.930 27.542 1.00 97.12 263 TYR A O 1
ATOM 1956 N N . ARG A 1 264 ? -13.936 -6.260 28.284 1.00 97.56 264 ARG A N 1
ATOM 1957 C CA . ARG A 1 264 ? -13.681 -7.663 28.660 1.00 97.56 264 ARG A CA 1
ATOM 1958 C C . ARG A 1 264 ? -13.461 -8.543 27.437 1.00 97.56 264 ARG A C 1
ATOM 1960 O O . ARG A 1 264 ? -12.596 -9.411 27.482 1.00 97.56 264 ARG A O 1
ATOM 1967 N N . ASP A 1 265 ? -14.226 -8.335 26.370 1.00 96.81 265 ASP A N 1
ATOM 1968 C CA . ASP A 1 265 ? -14.059 -9.080 25.118 1.00 96.81 265 ASP A CA 1
ATOM 1969 C C . ASP A 1 265 ? -12.72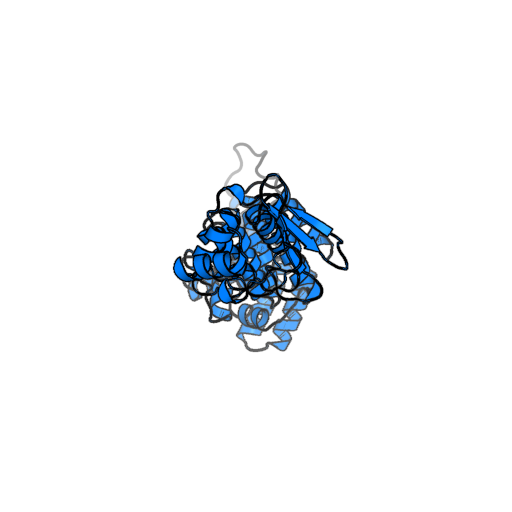0 -8.763 24.443 1.00 96.81 265 ASP A C 1
ATOM 1971 O O . ASP A 1 265 ? -12.027 -9.679 23.994 1.00 96.81 265 ASP A O 1
ATOM 1975 N N . PHE A 1 266 ? -12.290 -7.499 24.483 1.00 97.50 266 PHE A N 1
ATOM 1976 C CA . PHE A 1 266 ? -10.935 -7.111 24.104 1.00 97.50 266 PHE A CA 1
ATOM 1977 C C . PHE A 1 266 ? -9.873 -7.860 24.923 1.00 97.50 266 PHE A C 1
ATOM 1979 O O . PHE A 1 266 ? -9.008 -8.501 24.337 1.00 97.50 266 PHE A O 1
ATOM 1986 N N . LEU A 1 267 ? -9.967 -7.869 26.260 1.00 97.94 267 LEU A N 1
ATOM 1987 C CA . LEU A 1 267 ? -8.999 -8.574 27.117 1.00 97.94 267 LEU A CA 1
ATOM 1988 C C . LEU A 1 267 ? -8.973 -10.091 26.859 1.00 97.94 267 LEU A C 1
ATOM 1990 O O . LEU A 1 267 ? -7.913 -10.710 26.909 1.00 97.94 267 LEU A O 1
ATOM 1994 N N . ARG A 1 268 ? -10.122 -10.696 26.533 1.00 97.69 268 ARG A N 1
ATOM 1995 C CA . ARG A 1 268 ? -10.220 -12.106 26.100 1.00 97.69 268 ARG A CA 1
ATOM 1996 C C . ARG A 1 268 ? -9.632 -12.364 24.713 1.00 97.69 268 ARG A C 1
ATOM 1998 O O . ARG A 1 268 ? -9.473 -13.524 24.347 1.00 97.69 268 ARG A O 1
ATOM 2005 N N . THR A 1 269 ? -9.346 -11.317 23.951 1.00 96.81 269 THR A N 1
ATOM 2006 C CA . THR A 1 269 ? -8.712 -11.393 22.632 1.00 96.81 269 THR A CA 1
ATOM 2007 C C . THR A 1 269 ? -7.211 -11.121 22.739 1.00 96.81 269 THR A C 1
ATOM 2009 O O . THR A 1 269 ? -6.413 -11.845 22.155 1.00 96.81 269 THR A O 1
ATOM 2012 N N . THR A 1 270 ? -6.808 -10.124 23.529 1.00 97.31 270 THR A N 1
ATOM 2013 C CA . THR A 1 270 ? -5.407 -9.790 23.826 1.00 97.31 270 THR A CA 1
ATOM 2014 C C . THR A 1 270 ? -5.310 -9.108 25.193 1.00 97.31 270 THR A C 1
ATOM 2016 O O . THR A 1 270 ? -6.075 -8.193 25.494 1.00 97.31 270 THR A O 1
ATOM 2019 N N . ASP A 1 271 ? -4.366 -9.522 26.044 1.00 97.12 271 ASP A N 1
ATOM 2020 C CA . ASP A 1 271 ? -4.178 -8.934 27.380 1.00 97.12 271 ASP A CA 1
ATOM 2021 C C . ASP A 1 271 ? -3.365 -7.625 27.327 1.00 97.12 271 ASP A C 1
ATOM 2023 O O . ASP A 1 271 ? -2.206 -7.542 27.752 1.00 97.12 271 ASP A O 1
ATOM 2027 N N . GLY A 1 272 ? -3.982 -6.601 26.738 1.00 95.19 272 GLY A N 1
ATOM 2028 C CA . GLY A 1 272 ? -3.362 -5.319 26.415 1.00 95.19 272 GLY A CA 1
ATOM 2029 C C . GLY A 1 272 ? -2.902 -5.236 24.958 1.00 95.19 272 GLY A C 1
ATOM 2030 O O . GLY A 1 272 ? -3.102 -6.152 24.160 1.00 95.19 272 GLY A O 1
ATOM 2031 N N . LEU A 1 273 ? -2.291 -4.109 24.600 1.00 95.56 273 LEU A N 1
ATOM 2032 C CA . LEU A 1 273 ? -1.869 -3.796 23.232 1.00 95.56 273 LEU A CA 1
ATOM 2033 C C . LEU A 1 273 ? -0.567 -2.984 23.283 1.00 95.56 273 LEU A C 1
ATOM 2035 O O . LEU A 1 273 ? -0.482 -2.072 24.110 1.00 95.56 273 LEU A O 1
ATOM 2039 N N . PRO A 1 274 ? 0.452 -3.287 22.458 1.00 93.69 274 PRO A N 1
ATOM 2040 C CA . PRO A 1 274 ? 1.684 -2.499 22.411 1.00 93.69 274 PRO A CA 1
ATOM 2041 C C . PRO A 1 274 ? 1.410 -1.038 22.025 1.00 93.69 274 PRO A C 1
ATOM 2043 O O . PRO A 1 274 ? 0.363 -0.728 21.460 1.00 93.69 274 PRO A O 1
ATOM 2046 N N . ALA A 1 275 ? 2.336 -0.138 22.358 1.00 91.69 275 ALA A N 1
ATOM 2047 C CA . ALA A 1 275 ? 2.257 1.251 21.912 1.00 91.69 275 ALA A CA 1
ATOM 2048 C C . ALA A 1 275 ? 2.499 1.368 20.398 1.00 91.69 275 ALA A C 1
ATOM 2050 O O . ALA A 1 275 ? 3.086 0.482 19.779 1.00 91.69 275 ALA A O 1
ATOM 2051 N N . ASP A 1 276 ? 2.062 2.490 19.851 1.00 88.00 276 ASP A N 1
ATOM 2052 C CA . ASP A 1 276 ? 2.327 3.007 18.511 1.00 88.00 276 ASP A CA 1
ATOM 2053 C C . ASP A 1 276 ? 2.686 4.506 18.655 1.00 88.00 276 ASP A C 1
ATOM 2055 O O . ASP A 1 276 ? 2.525 5.081 19.733 1.00 88.00 276 ASP A O 1
ATOM 2059 N N . VAL A 1 277 ? 3.197 5.137 17.598 1.00 80.69 277 VAL A N 1
ATOM 2060 C CA . VAL A 1 277 ? 3.576 6.555 17.529 1.00 80.69 277 VAL A CA 1
ATOM 2061 C C . VAL A 1 277 ? 2.466 7.475 18.046 1.00 80.69 277 VAL A C 1
ATOM 2063 O O . VAL A 1 277 ? 2.761 8.432 18.758 1.00 80.69 277 VAL A O 1
ATOM 2066 N N . ALA A 1 278 ? 1.200 7.181 17.728 1.00 79.19 278 ALA A N 1
ATOM 2067 C CA . ALA A 1 278 ? 0.056 8.021 18.094 1.00 79.19 278 ALA A CA 1
ATOM 2068 C C . ALA A 1 278 ? -0.863 7.407 19.168 1.00 79.19 278 ALA A C 1
ATOM 2070 O O . ALA A 1 278 ? -1.832 8.044 19.586 1.00 79.19 278 ALA A O 1
ATOM 2071 N N . PHE A 1 279 ? -0.590 6.180 19.628 1.00 89.50 279 PHE A N 1
ATOM 2072 C CA . PHE A 1 279 ? -1.480 5.462 20.542 1.00 89.50 279 PHE A CA 1
ATOM 2073 C C . PHE A 1 279 ? -0.713 4.783 21.681 1.00 89.50 279 PHE A C 1
ATOM 2075 O O . PHE A 1 279 ? 0.169 3.955 21.432 1.00 89.50 279 PHE A O 1
ATOM 2082 N N . PRO A 1 280 ? -1.046 5.075 22.952 1.00 93.25 280 PRO A N 1
ATOM 2083 C CA . PRO A 1 280 ? -0.280 4.572 24.082 1.00 93.25 280 PRO A CA 1
ATOM 2084 C C . PRO A 1 280 ? -0.468 3.060 24.262 1.00 93.25 280 PRO A C 1
ATOM 2086 O O . PRO A 1 280 ? -1.485 2.480 23.877 1.00 93.25 280 PRO A O 1
ATOM 2089 N N . ARG A 1 281 ? 0.500 2.410 24.918 1.00 95.44 281 ARG A N 1
ATOM 2090 C CA . ARG A 1 281 ? 0.386 0.993 25.286 1.00 95.44 281 ARG A CA 1
ATOM 2091 C C . ARG A 1 281 ? -0.854 0.781 26.151 1.00 95.44 281 ARG A C 1
ATOM 2093 O O . ARG A 1 281 ? -0.995 1.443 27.179 1.00 95.44 281 ARG A O 1
ATOM 2100 N N . LEU A 1 282 ? -1.698 -0.185 25.797 1.00 97.25 282 LEU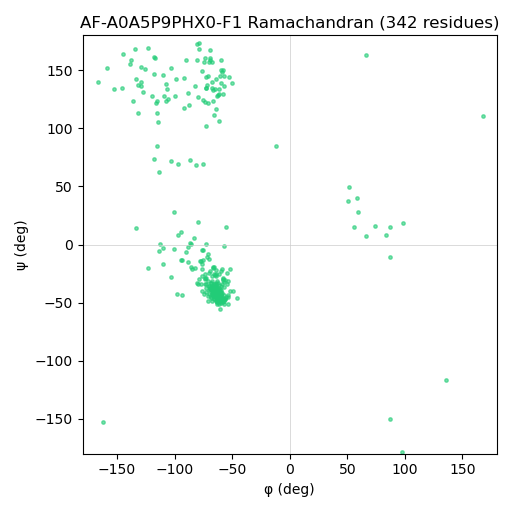 A N 1
ATOM 2101 C CA . LEU A 1 282 ? -2.800 -0.620 26.650 1.00 97.25 282 LEU A CA 1
ATOM 2102 C C . LEU A 1 282 ? -2.313 -1.608 27.710 1.00 97.25 282 LEU A C 1
ATOM 2104 O O . LEU A 1 282 ? -1.524 -2.521 27.441 1.00 97.25 282 LEU A O 1
ATOM 2108 N N . LEU A 1 283 ? -2.793 -1.400 28.929 1.00 97.62 283 LEU A N 1
ATOM 2109 C CA . LEU A 1 283 ? -2.454 -2.185 30.106 1.00 97.62 283 LEU A CA 1
ATOM 2110 C C . LEU A 1 283 ? -3.100 -3.572 30.049 1.00 97.62 283 LEU A C 1
ATOM 2112 O O . LEU A 1 283 ? -4.237 -3.719 29.602 1.00 97.62 283 LEU A O 1
ATOM 2116 N N . ALA A 1 284 ? -2.384 -4.575 30.556 1.00 97.44 284 ALA A N 1
ATOM 2117 C CA . ALA A 1 284 ? -2.955 -5.887 30.839 1.00 97.44 284 ALA A CA 1
ATOM 2118 C C . ALA A 1 284 ? -3.942 -5.821 32.016 1.00 97.44 284 ALA A C 1
ATOM 2120 O O . ALA A 1 284 ? -3.828 -4.958 32.893 1.00 97.44 284 ALA A O 1
ATOM 2121 N N . ALA A 1 285 ? -4.843 -6.799 32.117 1.00 97.50 285 ALA A N 1
ATOM 2122 C CA . ALA A 1 285 ? -5.800 -6.950 33.213 1.00 97.50 285 ALA A CA 1
ATOM 2123 C C . ALA A 1 285 ? -5.105 -6.906 34.587 1.00 97.50 285 ALA A C 1
ATOM 2125 O O . ALA A 1 285 ? -5.575 -6.252 35.524 1.00 97.50 285 ALA A O 1
ATOM 2126 N N . ALA A 1 286 ? -3.932 -7.539 34.693 1.00 97.19 286 ALA A N 1
ATOM 2127 C CA . ALA A 1 286 ? -3.116 -7.569 35.904 1.00 97.19 286 ALA A CA 1
ATOM 2128 C C . ALA A 1 286 ? -2.528 -6.198 36.296 1.00 97.19 286 ALA A C 1
ATOM 2130 O O . ALA A 1 286 ? -2.224 -5.996 37.473 1.00 97.19 286 ALA A O 1
ATOM 2131 N N . GLU A 1 287 ? -2.449 -5.242 35.374 1.00 97.06 287 GLU A N 1
ATOM 2132 C CA . GLU A 1 287 ? -1.896 -3.897 35.581 1.00 97.06 287 GLU A CA 1
ATOM 2133 C C . GLU A 1 287 ? -2.979 -2.853 35.933 1.00 97.06 287 GLU A C 1
ATOM 2135 O O . GLU A 1 287 ? -2.657 -1.764 36.408 1.00 97.06 287 GLU A O 1
ATOM 2140 N N . LEU A 1 288 ? -4.266 -3.179 35.751 1.00 96.94 288 LEU A N 1
ATOM 2141 C CA . LEU A 1 288 ? -5.371 -2.242 35.974 1.00 96.94 288 LEU A CA 1
ATOM 2142 C C . LEU A 1 288 ? -5.531 -1.841 37.443 1.00 96.94 288 LEU A C 1
ATOM 2144 O O . LEU A 1 288 ? -5.597 -2.679 38.348 1.00 96.94 288 LEU A O 1
ATOM 2148 N N . THR A 1 289 ? -5.678 -0.536 37.661 1.00 95.00 289 THR A N 1
ATOM 2149 C CA . THR A 1 289 ? -5.903 0.083 38.973 1.00 95.00 289 THR A CA 1
ATOM 2150 C C . THR A 1 289 ? -6.942 1.197 38.868 1.00 95.00 289 THR A C 1
ATOM 2152 O O . THR A 1 289 ? -7.145 1.757 37.795 1.00 95.00 289 THR A O 1
ATOM 2155 N N . ALA A 1 290 ? -7.621 1.514 39.974 1.00 93.25 290 ALA A N 1
ATOM 2156 C CA . ALA A 1 290 ? -8.619 2.579 40.019 1.00 93.25 290 ALA A CA 1
ATOM 2157 C C . ALA A 1 290 ? -8.101 3.795 40.799 1.00 93.25 290 ALA A C 1
ATOM 2159 O O . ALA A 1 290 ? -7.523 3.663 41.881 1.00 93.25 290 ALA A O 1
ATOM 2160 N N . HIS A 1 291 ? -8.371 4.992 40.283 1.00 88.75 291 HIS A N 1
ATOM 2161 C CA . HIS A 1 291 ? -8.059 6.265 40.925 1.00 88.75 291 HIS A CA 1
ATOM 2162 C C . HIS A 1 291 ? -9.286 7.176 40.893 1.00 88.75 291 HIS A C 1
ATOM 2164 O O . HIS A 1 291 ? -9.729 7.597 39.829 1.00 88.75 291 HIS A O 1
ATOM 2170 N N . GLY A 1 292 ? -9.866 7.468 42.061 1.00 84.75 292 GLY A N 1
ATOM 2171 C CA . GLY A 1 292 ? -11.050 8.335 42.143 1.00 84.75 292 GLY A CA 1
ATOM 2172 C C . GLY A 1 292 ? -12.260 7.811 41.356 1.00 84.75 292 GLY A C 1
ATOM 2173 O O . GLY A 1 292 ? -13.066 8.602 40.885 1.00 84.75 292 GLY A O 1
ATOM 2174 N N . GLY A 1 293 ? -12.367 6.488 41.180 1.00 86.06 293 GLY A N 1
ATOM 2175 C CA . GLY A 1 293 ? -13.424 5.838 40.397 1.00 86.06 293 GLY A CA 1
ATOM 2176 C C . GLY A 1 293 ? -13.127 5.694 38.901 1.00 86.06 293 GLY A C 1
ATOM 2177 O O . GLY A 1 293 ? -13.833 4.948 38.233 1.00 86.06 293 GLY A O 1
ATOM 2178 N N . VAL A 1 294 ? -12.079 6.336 38.384 1.00 93.44 294 VAL A N 1
ATOM 2179 C CA . VAL A 1 294 ? -11.624 6.205 36.992 1.00 93.44 294 VAL A CA 1
ATOM 2180 C C . VAL A 1 294 ? -10.568 5.104 36.896 1.00 93.44 294 VAL A C 1
ATOM 2182 O O . VAL A 1 294 ? -9.750 4.947 37.805 1.00 93.44 294 VAL A O 1
ATOM 2185 N N . VAL A 1 295 ? -10.569 4.346 35.801 1.00 96.69 295 VAL A N 1
ATOM 2186 C CA . VAL A 1 295 ? -9.616 3.254 35.550 1.00 96.69 295 VAL A CA 1
ATOM 2187 C C . VAL A 1 295 ? -8.744 3.623 34.351 1.00 96.69 295 VAL A C 1
ATOM 2189 O O . VAL A 1 295 ? -9.230 3.579 33.222 1.00 96.69 295 VAL A O 1
ATOM 2192 N N . PRO A 1 296 ? -7.470 4.003 34.544 1.00 96.44 296 PRO A N 1
ATOM 2193 C CA . PRO A 1 296 ? -6.535 4.125 33.436 1.00 96.44 296 PRO A CA 1
ATOM 2194 C C . PRO A 1 296 ? -6.320 2.762 32.784 1.00 96.44 296 PRO A C 1
ATOM 2196 O O . PRO A 1 296 ? -6.012 1.791 33.475 1.00 96.44 296 PRO A O 1
ATOM 2199 N N . ILE A 1 297 ? -6.492 2.702 31.465 1.00 97.44 297 ILE A N 1
ATOM 2200 C CA . ILE A 1 297 ? -6.303 1.481 30.670 1.00 97.44 297 ILE A CA 1
ATOM 2201 C C . ILE A 1 297 ? -5.115 1.576 29.716 1.00 97.44 297 ILE A C 1
ATOM 2203 O O . ILE A 1 297 ? -4.817 0.607 29.022 1.00 97.44 297 ILE A O 1
ATOM 2207 N N . SER A 1 298 ? -4.408 2.705 29.709 1.00 97.06 298 SER A N 1
ATOM 2208 C CA . SER A 1 298 ? -3.125 2.864 29.034 1.00 97.06 298 SER A CA 1
ATOM 2209 C C . SER A 1 298 ? -1.997 3.169 30.015 1.00 97.06 298 SER A C 1
ATOM 2211 O O . SER A 1 298 ? -2.216 3.627 31.140 1.00 97.06 298 SER A O 1
ATOM 2213 N N . GLU A 1 299 ? -0.768 2.934 29.570 1.00 93.62 299 GLU A N 1
ATOM 2214 C CA . GLU A 1 299 ? 0.426 3.426 30.244 1.00 93.62 299 GLU A CA 1
ATOM 2215 C C . GLU A 1 299 ? 0.398 4.958 30.348 1.00 93.62 299 GLU A C 1
ATOM 2217 O O . GLU A 1 299 ? -0.195 5.648 29.514 1.00 93.62 299 GLU A O 1
ATOM 2222 N N . ARG A 1 300 ? 0.998 5.493 31.417 1.00 87.25 300 ARG A N 1
ATOM 2223 C CA . ARG A 1 300 ? 1.082 6.941 31.623 1.00 87.25 300 ARG A CA 1
ATOM 2224 C C . ARG A 1 300 ? 2.133 7.516 30.682 1.00 87.25 300 ARG A C 1
ATOM 2226 O O . ARG A 1 300 ? 3.289 7.111 30.743 1.00 87.25 300 ARG A O 1
ATOM 2233 N N . GLY A 1 301 ? 1.735 8.491 29.879 1.00 84.25 301 GLY A N 1
ATOM 2234 C CA . GLY A 1 301 ? 2.607 9.173 28.934 1.00 84.25 301 GLY A CA 1
ATOM 2235 C C . GLY A 1 301 ? 1.992 10.489 28.483 1.00 84.25 301 GLY A C 1
ATOM 2236 O O . GLY A 1 301 ? 1.214 11.095 29.221 1.00 84.25 301 GLY A O 1
ATOM 2237 N N . GLU A 1 302 ? 2.352 10.917 27.275 1.00 82.88 302 GLU A N 1
ATOM 2238 C CA . GLU A 1 302 ? 1.795 12.122 26.657 1.00 82.88 302 GLU A CA 1
ATOM 2239 C C . GLU A 1 302 ? 0.296 11.951 26.397 1.00 82.88 302 GLU A C 1
ATOM 2241 O O . GLU A 1 302 ? -0.489 12.774 26.854 1.00 82.88 302 GLU A O 1
ATOM 2246 N N . SER A 1 303 ? -0.111 10.833 25.789 1.00 88.06 303 SER A N 1
ATOM 2247 C CA . SER A 1 303 ? -1.519 10.461 25.627 1.00 88.06 303 SER A CA 1
ATOM 2248 C C . SER A 1 303 ? -1.955 9.446 26.689 1.00 88.06 303 SER A C 1
ATOM 2250 O O . SER A 1 303 ? -1.191 8.552 27.066 1.00 88.06 303 SER A O 1
ATOM 2252 N N . MET A 1 304 ? -3.188 9.566 27.185 1.00 93.62 304 MET A N 1
ATOM 2253 C CA . MET A 1 304 ? -3.768 8.645 28.169 1.00 93.62 304 MET A CA 1
ATOM 2254 C C . MET A 1 304 ? -5.182 8.226 27.789 1.00 93.62 304 MET A C 1
ATOM 2256 O O . MET A 1 304 ? -5.986 9.048 27.358 1.00 93.62 304 MET A O 1
ATOM 2260 N N . ILE A 1 305 ? -5.509 6.960 28.043 1.00 96.69 305 ILE A N 1
ATOM 2261 C CA . ILE A 1 305 ? -6.840 6.397 27.829 1.00 96.69 305 ILE A CA 1
ATOM 2262 C C . ILE A 1 305 ? -7.391 5.897 29.163 1.00 96.69 305 ILE A C 1
ATOM 2264 O O . ILE A 1 305 ? -6.749 5.133 29.892 1.00 96.69 305 ILE A O 1
ATOM 2268 N N . LEU A 1 306 ? -8.602 6.339 29.483 1.00 96.62 306 LEU A N 1
ATOM 2269 C CA . LEU A 1 306 ? -9.258 6.118 30.763 1.00 96.62 306 LEU A CA 1
ATOM 2270 C C . LEU A 1 306 ? -10.670 5.565 30.546 1.00 96.62 306 LEU A C 1
ATOM 2272 O O . LEU A 1 306 ? -11.412 6.057 29.698 1.00 96.62 306 LEU A O 1
ATOM 2276 N N . LEU A 1 307 ? -11.081 4.609 31.374 1.00 96.88 307 LEU A N 1
ATOM 2277 C CA . LEU A 1 307 ? -12.484 4.244 31.546 1.00 96.88 307 LEU A CA 1
ATOM 2278 C C . LEU A 1 307 ? -13.062 5.065 32.696 1.00 96.88 307 LEU A C 1
ATOM 2280 O O . LEU A 1 307 ? -12.625 4.943 33.844 1.00 96.88 307 LEU A O 1
ATOM 2284 N N . SER A 1 308 ? -14.051 5.898 32.389 1.00 94.75 308 SER A N 1
ATOM 2285 C CA . SER A 1 308 ? -14.735 6.733 33.371 1.00 94.75 308 SER A CA 1
ATOM 2286 C C . SER A 1 308 ? -16.161 6.229 33.600 1.00 94.75 308 SER A C 1
ATOM 2288 O O . SER A 1 308 ? -16.906 6.041 32.633 1.00 94.75 308 SER A O 1
ATOM 2290 N N . PRO A 1 309 ? -16.576 5.982 34.852 1.00 90.94 309 PRO A N 1
ATOM 2291 C CA . PRO A 1 309 ? -17.930 5.546 35.141 1.00 90.94 309 PRO A CA 1
ATOM 2292 C C . PRO A 1 309 ? -18.926 6.698 34.956 1.00 90.94 309 PRO A C 1
ATOM 2294 O O . PRO A 1 309 ? -18.739 7.797 35.473 1.00 90.94 309 PRO A O 1
ATOM 2297 N N . VAL A 1 310 ? -20.040 6.413 34.287 1.00 89.50 310 VAL A N 1
ATOM 2298 C CA . VAL A 1 310 ? -21.200 7.308 34.150 1.00 89.50 310 VAL A CA 1
ATOM 2299 C C . VAL A 1 310 ? -22.462 6.616 34.668 1.00 89.50 310 VAL A C 1
ATOM 2301 O O . VAL A 1 310 ? -22.462 5.416 34.945 1.00 89.50 310 VAL A O 1
ATOM 2304 N N . SER A 1 311 ? -23.564 7.353 34.819 1.00 82.06 311 SER A N 1
ATOM 2305 C CA . SER A 1 311 ? -24.827 6.802 35.339 1.00 82.06 311 SER A CA 1
ATOM 2306 C C . SER A 1 311 ? -25.369 5.628 34.513 1.00 82.06 311 SER A C 1
ATOM 2308 O O . SER A 1 311 ? -25.995 4.733 35.072 1.00 82.06 311 SER A O 1
ATOM 2310 N N . SER A 1 312 ? -25.102 5.610 33.205 1.00 79.25 312 SER A N 1
ATOM 2311 C CA . SER A 1 312 ? -25.524 4.567 32.266 1.00 79.25 312 SER A CA 1
ATOM 2312 C C . SER A 1 312 ? -24.458 3.499 31.979 1.00 79.25 312 SER A C 1
ATOM 2314 O O . SER A 1 312 ? -24.660 2.694 31.074 1.00 79.25 312 SER A O 1
ATOM 2316 N N . GLY A 1 313 ? -23.32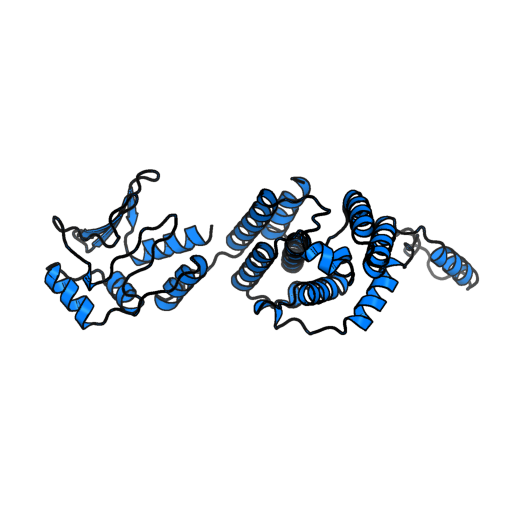7 3.483 32.699 1.00 86.31 313 GLY A N 1
ATOM 2317 C CA . GLY A 1 313 ? -22.249 2.510 32.490 1.00 86.31 313 GLY A CA 1
ATOM 2318 C C . GLY A 1 313 ? -20.863 3.147 32.500 1.00 86.31 313 GLY A C 1
ATOM 2319 O O . GLY A 1 313 ? -20.429 3.687 33.516 1.00 86.31 313 GLY A O 1
ATOM 2320 N N . TRP A 1 314 ? -20.168 3.066 31.370 1.00 93.12 314 TRP A N 1
ATOM 2321 C CA . TRP A 1 314 ? -18.809 3.569 31.195 1.00 93.12 314 TRP A CA 1
ATOM 2322 C C . TRP A 1 314 ? -18.722 4.447 29.948 1.00 93.12 314 TRP A C 1
ATOM 2324 O O . TRP A 1 314 ? -19.477 4.253 29.001 1.00 93.12 314 TRP A O 1
ATOM 2334 N N . VAL A 1 315 ? -17.789 5.392 29.956 1.00 95.50 315 VAL A N 1
ATOM 2335 C CA . VAL A 1 315 ? -17.316 6.099 28.762 1.00 95.50 315 VAL A CA 1
ATOM 2336 C C . VAL A 1 315 ? -15.806 5.975 28.691 1.00 95.50 315 VAL A C 1
ATOM 2338 O O . VAL A 1 315 ? -15.137 5.874 29.726 1.00 95.50 315 VAL A O 1
ATOM 2341 N N . VAL A 1 316 ? -15.270 5.999 27.478 1.00 97.00 316 VAL A N 1
ATOM 2342 C CA . VAL A 1 316 ? -13.825 5.998 27.262 1.00 97.00 316 VAL A CA 1
ATOM 2343 C C . VAL A 1 316 ? -13.382 7.420 26.985 1.00 97.00 316 VAL A C 1
ATOM 2345 O O . VAL A 1 316 ? -13.957 8.099 26.139 1.00 97.00 316 VAL A O 1
ATOM 2348 N N . VAL A 1 317 ? -12.387 7.883 27.728 1.00 95.81 317 VAL A N 1
ATOM 2349 C CA . VAL A 1 317 ? -11.825 9.225 27.594 1.00 95.81 317 VAL A CA 1
ATOM 2350 C C . VAL A 1 317 ? -10.384 9.081 27.148 1.00 95.81 317 VAL A C 1
ATOM 2352 O O . VAL A 1 317 ? -9.591 8.438 27.835 1.00 95.81 317 VAL A O 1
ATOM 2355 N N . GLN A 1 318 ? -10.061 9.673 26.005 1.00 94.44 318 GLN A N 1
ATOM 2356 C CA . GLN A 1 318 ? -8.700 9.805 25.512 1.00 94.44 318 GLN A CA 1
ATOM 2357 C C . GLN A 1 318 ? -8.271 11.255 25.701 1.00 94.44 318 GLN A C 1
ATOM 2359 O O . GLN A 1 318 ? -8.951 12.174 25.242 1.00 94.44 318 GLN A O 1
ATOM 2364 N N . THR A 1 319 ? -7.152 11.457 26.382 1.00 91.06 319 THR A N 1
ATOM 2365 C CA . THR A 1 319 ? -6.569 12.778 26.596 1.00 91.06 319 THR A CA 1
ATOM 2366 C C . THR A 1 319 ? -5.235 12.838 25.887 1.00 91.06 319 THR A C 1
ATOM 2368 O O . THR A 1 319 ? -4.353 12.037 26.185 1.00 91.06 319 THR A O 1
ATOM 2371 N N . ASP A 1 320 ? -5.089 13.807 24.996 1.00 87.69 320 ASP A N 1
ATOM 2372 C CA . ASP A 1 320 ? -3.880 14.074 24.236 1.00 87.69 320 ASP A CA 1
ATOM 2373 C C . ASP A 1 320 ? -3.504 15.567 24.360 1.00 87.69 320 ASP A C 1
ATOM 2375 O O . ASP A 1 320 ? -4.385 16.432 24.297 1.00 87.69 320 ASP A O 1
ATOM 2379 N N . PRO A 1 321 ? -2.226 15.915 24.576 1.00 79.69 321 PRO A N 1
ATOM 2380 C CA . PRO A 1 321 ? -1.804 17.296 24.786 1.00 79.69 321 PRO A CA 1
ATOM 2381 C C . PRO A 1 321 ? -1.906 18.155 23.521 1.00 79.69 321 PRO A C 1
ATOM 2383 O O . PRO A 1 321 ? -2.037 19.373 23.639 1.00 79.69 321 PRO A O 1
ATOM 2386 N N . LEU A 1 322 ? -1.854 17.549 22.333 1.00 79.62 322 LEU A N 1
ATOM 2387 C CA . LEU A 1 322 ? -1.941 18.235 21.045 1.00 79.62 322 LEU A CA 1
ATOM 2388 C C . LEU A 1 322 ? -3.382 18.274 20.530 1.00 79.62 322 LEU A C 1
ATOM 2390 O O . LEU A 1 322 ? -3.837 19.314 20.057 1.00 79.62 322 LEU A O 1
ATOM 2394 N N . LEU A 1 323 ? -4.104 17.155 20.640 1.00 77.62 323 LEU A N 1
ATOM 2395 C CA . LEU A 1 323 ? -5.449 16.993 20.073 1.00 77.62 323 LEU A CA 1
ATOM 2396 C C . LEU A 1 323 ? -6.578 17.315 21.064 1.00 77.62 323 LEU A C 1
ATOM 2398 O O . LEU A 1 323 ? -7.727 17.498 20.662 1.00 77.62 323 LEU A O 1
ATOM 2402 N N . GLY A 1 324 ? -6.269 17.430 22.356 1.00 86.69 324 GLY A N 1
ATOM 2403 C CA . GLY A 1 324 ? -7.243 17.704 23.405 1.00 86.69 324 GLY A CA 1
ATOM 2404 C C . GLY A 1 324 ? -7.895 16.438 23.961 1.00 86.69 324 GLY A C 1
ATOM 2405 O O . GLY A 1 324 ? -7.280 15.382 24.064 1.00 86.69 324 GLY A O 1
ATOM 2406 N N . THR A 1 325 ? -9.142 16.558 24.423 1.00 91.81 325 THR A N 1
ATOM 2407 C CA . THR A 1 325 ? -9.878 15.441 25.037 1.00 91.81 325 THR A CA 1
ATOM 2408 C C . THR A 1 325 ? -10.969 14.937 24.106 1.00 91.81 325 THR A C 1
ATOM 2410 O O . THR A 1 325 ? -11.873 15.694 23.755 1.00 91.81 325 THR A O 1
ATOM 2413 N N . SER A 1 326 ? -10.918 13.646 23.790 1.00 92.44 326 SER A N 1
ATOM 2414 C CA . SER A 1 326 ? -11.936 12.926 23.027 1.00 92.44 326 SER A CA 1
ATOM 2415 C C . SER A 1 326 ? -12.676 11.940 23.924 1.00 92.44 326 SER A C 1
ATOM 2417 O O . SER A 1 326 ? -12.106 11.356 24.849 1.00 92.44 326 SER A O 1
ATOM 2419 N N . THR A 1 327 ? -13.967 11.747 23.656 1.00 94.50 327 THR A N 1
ATOM 2420 C CA . THR A 1 327 ? -14.818 10.822 24.413 1.00 94.50 327 THR A CA 1
ATOM 2421 C C . THR A 1 327 ? -15.539 9.862 23.482 1.00 94.50 327 THR A C 1
ATOM 2423 O O . THR A 1 327 ? -16.210 10.311 22.555 1.00 94.50 327 THR A O 1
ATOM 2426 N N . TYR A 1 328 ? -15.479 8.572 23.797 1.00 93.31 328 TYR A N 1
ATOM 2427 C CA . TYR A 1 328 ? -16.127 7.494 23.054 1.00 93.31 328 TYR A CA 1
ATOM 2428 C C . TYR A 1 328 ? -17.150 6.792 23.947 1.00 93.31 328 TYR A C 1
ATOM 2430 O O . TYR A 1 328 ? -16.970 6.678 25.167 1.00 93.31 328 TYR A O 1
ATOM 2438 N N . ARG A 1 329 ? -18.248 6.321 23.352 1.00 92.69 329 ARG A N 1
ATOM 2439 C CA . ARG A 1 329 ? -19.325 5.645 24.091 1.00 92.69 329 ARG A CA 1
ATOM 2440 C C . ARG A 1 329 ? -18.922 4.244 24.517 1.00 92.69 329 ARG A C 1
ATOM 2442 O O . ARG A 1 329 ? -19.431 3.745 25.516 1.00 92.69 329 ARG A O 1
ATOM 2449 N N . THR A 1 330 ? -18.042 3.613 23.749 1.00 93.19 330 THR A N 1
ATOM 2450 C CA . THR A 1 330 ? -17.557 2.252 23.984 1.00 93.19 330 THR A CA 1
ATOM 2451 C C . THR A 1 330 ? -16.054 2.186 23.738 1.00 93.19 330 THR A C 1
ATOM 2453 O O . THR A 1 330 ? -15.486 3.037 23.053 1.00 93.19 330 THR A O 1
ATOM 2456 N N . PHE A 1 331 ? -15.396 1.184 24.313 1.00 95.62 331 PHE A N 1
ATOM 2457 C CA . PHE A 1 331 ? -13.996 0.901 24.023 1.00 95.62 331 PHE A CA 1
ATOM 2458 C C . PHE A 1 331 ? -13.816 0.383 22.596 1.00 95.62 331 PHE A C 1
ATOM 2460 O O . PHE A 1 331 ? -12.829 0.712 21.946 1.00 95.62 331 PHE A O 1
ATOM 2467 N N . ARG A 1 332 ? -14.802 -0.351 22.072 1.00 93.75 332 ARG A N 1
ATOM 2468 C CA . ARG A 1 332 ? -14.818 -0.750 20.662 1.00 93.75 332 ARG A CA 1
ATOM 2469 C C . ARG A 1 332 ? -14.756 0.447 19.707 1.00 93.75 332 ARG A C 1
ATOM 2471 O O . ARG A 1 332 ? -13.924 0.445 18.813 1.00 93.75 332 ARG A O 1
ATOM 2478 N N . GLU A 1 333 ? -15.562 1.481 19.944 1.00 92.38 333 GLU A N 1
ATOM 2479 C CA . GLU A 1 333 ? -15.581 2.702 19.119 1.00 92.38 333 GLU A CA 1
ATOM 2480 C C . GLU A 1 333 ? -14.214 3.410 19.101 1.00 92.38 333 GLU A C 1
ATOM 2482 O O . GLU A 1 333 ? -13.766 3.848 18.045 1.00 92.38 333 GLU A O 1
ATOM 2487 N N . LEU A 1 334 ? -13.507 3.457 20.240 1.00 94.25 334 LEU A N 1
ATOM 2488 C CA . LEU A 1 334 ? -12.123 3.953 20.294 1.00 94.25 334 LEU A CA 1
ATOM 2489 C C . LEU A 1 334 ? -11.180 3.106 19.421 1.00 94.25 334 LEU A C 1
ATOM 2491 O O . LEU A 1 334 ? -10.314 3.650 18.744 1.00 94.25 334 LEU A O 1
ATOM 2495 N N . MET 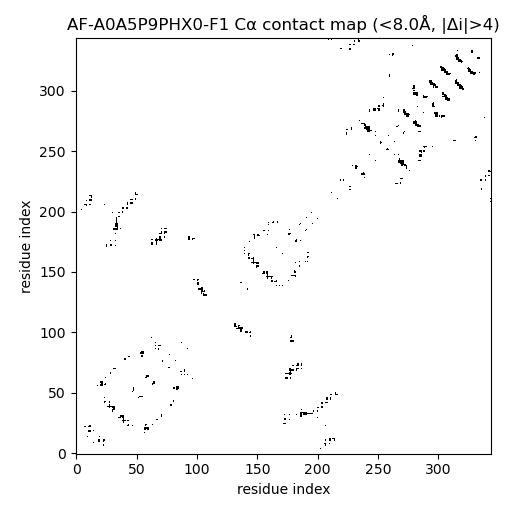A 1 335 ? -11.305 1.779 19.464 1.00 94.50 335 MET A N 1
ATOM 2496 C CA . MET A 1 335 ? -10.438 0.879 18.696 1.00 94.50 335 MET A CA 1
ATOM 2497 C C . MET A 1 335 ? -10.720 0.946 17.190 1.00 94.50 335 MET A C 1
ATOM 2499 O O . MET A 1 335 ? -9.785 0.879 16.398 1.00 94.50 335 MET A O 1
ATOM 2503 N N . GLU A 1 336 ? -11.980 1.124 16.794 1.00 91.38 336 GLU A N 1
ATOM 2504 C CA . GLU A 1 336 ? -12.384 1.353 15.400 1.00 91.38 336 GLU A CA 1
ATOM 2505 C C . GLU A 1 336 ? -11.892 2.715 14.885 1.00 91.38 336 GLU A C 1
ATOM 2507 O O . GLU A 1 336 ? -11.395 2.807 13.764 1.00 91.38 336 GLU A O 1
ATOM 2512 N N . GLU A 1 337 ? -11.962 3.766 15.710 1.00 88.62 337 GLU A N 1
ATOM 2513 C CA . GLU A 1 337 ? -11.329 5.060 15.422 1.00 88.62 337 GLU A CA 1
ATOM 2514 C C . GLU A 1 337 ? -9.821 4.907 15.231 1.00 88.62 337 GLU A C 1
ATOM 2516 O O . GLU A 1 337 ? -9.276 5.380 14.236 1.00 88.62 337 GLU A O 1
ATOM 2521 N N . HIS A 1 338 ? -9.155 4.204 16.150 1.00 90.38 338 HIS A N 1
ATOM 2522 C CA . HIS A 1 338 ? -7.717 3.975 16.064 1.00 90.38 338 HIS A CA 1
ATOM 2523 C C . HIS A 1 338 ? -7.333 3.208 14.795 1.00 90.38 338 HIS A C 1
ATOM 2525 O O . HIS A 1 338 ? -6.381 3.589 14.114 1.00 90.38 338 HIS A O 1
ATOM 2531 N N . LEU A 1 339 ? -8.077 2.153 14.445 1.00 88.69 339 LEU A N 1
ATOM 2532 C CA . LEU A 1 339 ? -7.856 1.427 13.194 1.00 88.69 339 LEU A CA 1
ATOM 2533 C C . LEU A 1 339 ? -7.977 2.369 11.991 1.00 88.69 339 LEU A C 1
ATOM 2535 O O . LEU A 1 339 ? -7.092 2.379 11.143 1.00 88.69 339 LEU A O 1
ATOM 2539 N N . ARG A 1 340 ? -9.012 3.214 11.952 1.00 83.62 340 ARG A N 1
ATOM 2540 C CA . ARG A 1 340 ? -9.200 4.171 10.855 1.00 83.62 340 ARG A CA 1
ATOM 2541 C C . ARG A 1 340 ? -8.032 5.147 10.716 1.00 83.62 340 ARG A C 1
ATOM 2543 O O . ARG A 1 340 ? -7.697 5.522 9.601 1.00 83.62 340 ARG A O 1
ATOM 2550 N N . LEU A 1 341 ? -7.423 5.561 11.829 1.00 83.75 341 LEU A N 1
ATOM 2551 C CA . LEU A 1 341 ? -6.256 6.448 11.823 1.00 83.75 341 LEU A CA 1
ATOM 2552 C C . LEU A 1 341 ? -4.982 5.734 11.347 1.00 83.75 341 LEU A C 1
ATOM 2554 O O . LEU A 1 341 ? -4.209 6.318 10.597 1.00 83.75 341 LEU A O 1
ATOM 2558 N N . LEU A 1 342 ? -4.775 4.462 11.701 1.00 82.50 342 LEU A N 1
ATOM 2559 C CA . LEU A 1 342 ? -3.702 3.647 11.097 1.00 82.50 342 LEU A CA 1
ATOM 2560 C C . LEU A 1 342 ? -3.935 3.389 9.603 1.00 82.50 342 LEU A C 1
ATOM 2562 O O . LEU A 1 342 ? -3.007 3.121 8.836 1.00 82.50 342 LEU A O 1
ATOM 2566 N N . GLU A 1 343 ? -5.201 3.431 9.203 1.00 76.12 343 GLU A N 1
ATOM 2567 C CA . GLU A 1 343 ? -5.632 3.374 7.820 1.00 76.12 343 GLU A CA 1
ATOM 2568 C C . GLU A 1 343 ? -5.656 4.754 7.133 1.00 76.12 343 GLU A C 1
ATOM 2570 O O . GLU A 1 343 ? -5.956 4.822 5.947 1.00 76.12 343 GLU A O 1
ATOM 2575 N N . SER A 1 344 ? -5.284 5.856 7.782 1.00 64.75 344 SER A N 1
ATOM 2576 C CA . SER A 1 344 ? -5.019 7.120 7.062 1.00 64.75 344 SER A CA 1
ATOM 2577 C C . SER A 1 344 ? -3.593 7.201 6.524 1.00 64.75 344 SER A C 1
ATOM 2579 O O . SER A 1 344 ? -3.393 7.991 5.581 1.00 64.75 344 SER A O 1
#

Foldseek 3Di:
DVVLLVVLLCCLQDNDPLSVLQSLLLLLLLCQLQQNNVLSVVSLVLLCVLPVDQNCSNCSDLLSLLLLLLLCVLVVHDDPSCPRRDHDPLVVLLVVLLVVLAQADQPDDPCPPPPDPDDDDDPVVVVSVVVRNVHDHDPLSVLLSVLLVCLVVVVPVVSLVSLLVNVVVVDGSSSNSSRNSSSNVSNVRSRSVPCDDVNSNVSSVSSLLSSCVNRPDPLVPDDLLRLQVLLCVLQVHDFAAADDPVLQVVLCVQLVHHDDPVVNSNSRNGQWAPDDPPGFTFHGSNRWHDDPQKIWGGDDDQKTWIWHADPVGTKIWIAHPVPGIDIHRDPSVVSSVVSVVSSD

Radius of gyration: 28.18 Å; Cα contacts (8 Å, |Δi|>4): 478; chains: 1; bounding box: 55×36×100 Å

pLDDT: mean 87.36, std 13.61, range [42.38, 98.0]